Protein AF-A0A2N4YQK4-F1 (afdb_monomer)

Mean predicted aligned error: 9.63 Å

Nearest PDB structures (foldseek):
  6mx1-assembly1_B  TM=9.697E-01  e=1.126E-16  Escherichia coli str. K-12 substr. MG1655
  3c1n-assembly2_A  TM=9.467E-01  e=1.399E-09  Methanocaldococcus jannaschii
  2hmf-assembly1_A  TM=8.996E-01  e=7.785E-09  Methanocaldococcus jannaschii
  7m92-assembly1_B  TM=8.927E-01  e=2.397E-08  Candidozyma auris
  3tvi-assembly3_F  TM=8.845E-01  e=5.232E-06  Clostridium acetobutylicum

InterPro domains:
  IPR002912 ACT domain [PS51671] (71-148)
  IPR005106 Aspartate/homoserine dehydrogenase, NAD-binding [PF03447] (142-275)
  IPR011147 Bifunctional aspartokinase/homoserine dehydrogenase, homoserine dehydrogenase domain [PTHR43070] (1-276)
  IPR036291 NAD(P)-binding domain superfamily [SSF51735] (134-276)
  IPR045865 ACT-like domain [SSF55021] (1-51)
  IPR045865 ACT-like domain [SSF55021] (53-146)
  IPR054352 Aspartokinase, ACT domain [PF22468] (1-48)
  IPR054352 Aspartokinase, ACT domain [PF22468] (69-127)

Foldseek 3Di:
DVVLLVVLCVVLVWDWDAWDADPVRQDIDTDTPLVCQVVSLVSVCVSCVVCVVVVVHDRDDDDPQKDKDKDFAQCQVVDPCLVVLLVVLCVLLVWDFPDWDADPSNRMIMTITHNLCRVVSNVSSCCSNVLQQAEEEEAEEACDPVVVVVLVVCVVCQVVSVVVSHHYADQWYAYQFFIDGDPRHDDSVCVVVVRVVGGDGDDPVVVLVSCSVSVDRAYEYEYADQDLVVLLCLLVCLQSQYAYEYQHCNQVPDDPVSVVSNVCSCVVSVHHHHYDYD

Organism: Klebsiella variicola (NCBI:txid244366)

Structure (mmCIF, N/CA/C/O backbone):
data_AF-A0A2N4YQK4-F1
#
_entry.id   AF-A0A2N4YQK4-F1
#
loop_
_atom_site.group_PDB
_atom_site.id
_atom_site.type_symbol
_atom_site.label_atom_id
_atom_site.label_alt_id
_atom_site.label_comp_id
_atom_site.label_asym_id
_atom_site.label_entity_id
_atom_site.label_seq_id
_atom_site.pdbx_PDB_ins_code
_atom_site.Cartn_x
_atom_site.Cartn_y
_atom_site.Cartn_z
_atom_site.occupancy
_atom_site.B_iso_or_equiv
_atom_site.auth_seq_id
_atom_site.auth_comp_id
_atom_site.auth_asym_id
_atom_site.auth_atom_id
_atom_site.pdbx_PDB_model_num
ATOM 1 N N . MET A 1 1 ? -23.717 6.155 28.291 1.00 81.00 1 MET A N 1
ATOM 2 C CA . MET A 1 1 ? -22.934 4.993 27.811 1.00 81.00 1 MET A CA 1
ATOM 3 C C . MET A 1 1 ? -21.427 5.224 27.933 1.00 81.00 1 MET A C 1
ATOM 5 O O . MET A 1 1 ? -20.811 4.543 28.739 1.00 81.00 1 MET A O 1
ATOM 9 N N . ALA A 1 2 ? -20.848 6.224 27.250 1.00 85.75 2 ALA A N 1
ATOM 10 C CA . ALA A 1 2 ? -19.401 6.512 27.249 1.00 85.75 2 ALA A CA 1
ATOM 11 C C . ALA A 1 2 ? -18.729 6.522 28.637 1.00 85.75 2 ALA A C 1
ATOM 13 O O . ALA A 1 2 ? -17.720 5.854 28.841 1.00 85.75 2 ALA A O 1
ATOM 14 N N . ALA A 1 3 ? -19.319 7.221 29.615 1.00 90.19 3 ALA A N 1
ATOM 15 C CA . ALA A 1 3 ? -18.770 7.297 30.972 1.00 90.19 3 ALA A CA 1
ATOM 16 C C . ALA A 1 3 ? -18.594 5.913 31.629 1.00 90.19 3 ALA A C 1
ATOM 18 O O . ALA A 1 3 ? -17.567 5.658 32.252 1.00 90.19 3 ALA A O 1
ATOM 19 N N . ARG A 1 4 ? -19.560 5.001 31.441 1.00 92.62 4 ARG A N 1
ATOM 20 C CA . ARG A 1 4 ? -19.501 3.627 31.969 1.00 92.62 4 ARG A CA 1
ATOM 21 C C . ARG A 1 4 ? -18.442 2.785 31.263 1.00 92.62 4 ARG A C 1
ATOM 23 O O . ARG A 1 4 ? -17.729 2.045 31.932 1.00 92.62 4 ARG A O 1
ATOM 30 N N . VAL A 1 5 ? -18.284 2.951 29.946 1.00 92.69 5 VAL A N 1
ATOM 31 C CA . VAL A 1 5 ? -17.230 2.276 29.165 1.00 92.69 5 VAL A CA 1
ATOM 32 C C . VAL A 1 5 ? -15.849 2.613 29.730 1.00 92.69 5 VAL A C 1
ATOM 34 O O . VAL A 1 5 ? -15.098 1.722 30.125 1.00 92.69 5 VAL A O 1
ATOM 37 N N . PHE A 1 6 ? -15.523 3.904 29.844 1.00 92.75 6 PHE A N 1
ATOM 38 C CA . PHE A 1 6 ? -14.197 4.330 30.302 1.00 92.75 6 PHE A CA 1
ATOM 39 C C . PHE A 1 6 ? -13.961 4.060 31.789 1.00 92.75 6 PHE A C 1
ATOM 41 O O . PHE A 1 6 ? -12.855 3.672 32.166 1.00 92.75 6 PHE A O 1
ATOM 48 N N . ALA A 1 7 ? -14.991 4.192 32.632 1.00 95.06 7 ALA A N 1
ATOM 49 C CA . ALA A 1 7 ? -14.898 3.804 34.037 1.00 95.06 7 ALA A CA 1
ATOM 50 C C . ALA A 1 7 ? -14.583 2.308 34.187 1.00 95.06 7 ALA A C 1
ATOM 52 O O . ALA A 1 7 ? -13.746 1.931 35.003 1.00 95.06 7 ALA A O 1
ATOM 53 N N . THR A 1 8 ? -15.200 1.459 33.365 1.00 96.25 8 THR A N 1
ATOM 54 C CA . THR A 1 8 ? -14.976 0.007 33.375 1.00 96.25 8 THR A CA 1
ATOM 55 C C . THR A 1 8 ? -13.573 -0.362 32.922 1.00 96.25 8 THR A C 1
ATOM 57 O O . THR A 1 8 ? -12.899 -1.118 33.619 1.00 96.25 8 THR A O 1
ATOM 60 N N . MET A 1 9 ? -13.086 0.223 31.824 1.00 96.25 9 MET A N 1
ATOM 61 C CA . MET A 1 9 ? -11.702 0.016 31.374 1.00 96.25 9 MET A CA 1
ATOM 62 C C . MET A 1 9 ? -10.685 0.468 32.427 1.00 96.25 9 MET A C 1
ATOM 64 O O . MET A 1 9 ? -9.743 -0.266 32.724 1.00 96.25 9 MET A O 1
ATOM 68 N N . SER A 1 10 ? -10.920 1.621 33.062 1.00 95.94 10 SER A N 1
ATOM 69 C CA . SER A 1 10 ? -10.074 2.134 34.144 1.00 95.94 10 SER A CA 1
ATOM 70 C C . SER A 1 10 ? -10.051 1.200 35.362 1.00 95.94 10 SER A C 1
ATOM 72 O O . SER A 1 10 ? -8.974 0.810 35.812 1.00 95.94 10 SER A O 1
ATOM 74 N N . ARG A 1 11 ? -11.219 0.744 35.847 1.00 96.19 11 ARG A N 1
ATOM 75 C CA . ARG A 1 11 ? -11.320 -0.232 36.954 1.00 96.19 11 ARG A CA 1
ATOM 76 C C . ARG A 1 11 ? -10.636 -1.560 36.634 1.00 96.19 11 ARG A C 1
ATOM 78 O O . ARG A 1 11 ? -10.062 -2.178 37.523 1.00 96.19 11 ARG A O 1
ATOM 85 N N . ALA A 1 12 ? -10.681 -1.986 35.373 1.00 95.00 12 ALA A N 1
ATOM 86 C CA . ALA A 1 12 ? -10.013 -3.195 34.906 1.00 95.00 12 ALA A CA 1
ATOM 87 C C . ALA A 1 12 ? -8.495 -3.018 34.705 1.00 95.00 12 ALA A 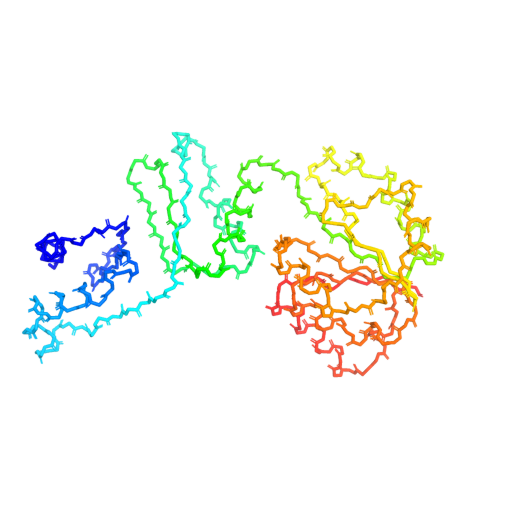C 1
ATOM 89 O O . ALA A 1 12 ? -7.814 -4.002 34.409 1.00 95.00 12 ALA A O 1
ATOM 90 N N . GLY A 1 13 ? -7.957 -1.799 34.850 1.00 95.31 13 GLY A N 1
ATOM 91 C CA . GLY A 1 13 ? -6.549 -1.482 34.608 1.00 95.31 13 GLY A CA 1
ATOM 92 C C . GLY A 1 13 ? -6.150 -1.606 33.136 1.00 95.31 13 GLY A C 1
ATOM 93 O O . GLY A 1 13 ? -5.029 -2.022 32.848 1.00 95.31 13 GLY A O 1
ATOM 94 N N . ILE A 1 14 ? -7.073 -1.322 32.212 1.00 96.62 14 ILE A N 1
ATOM 95 C CA . ILE A 1 14 ? -6.874 -1.446 30.764 1.00 96.62 14 ILE A CA 1
ATOM 96 C C . ILE A 1 14 ? -6.740 -0.052 30.160 1.00 96.62 14 ILE A C 1
ATOM 98 O O . ILE A 1 14 ? -7.626 0.793 30.297 1.00 96.62 14 ILE A O 1
ATOM 102 N N . SER A 1 15 ? -5.623 0.183 29.473 1.00 93.69 15 SER A N 1
ATOM 103 C CA . SER A 1 15 ? -5.371 1.454 28.798 1.00 93.69 15 SER A CA 1
ATOM 104 C C . SER A 1 15 ? -6.149 1.533 27.487 1.00 93.69 15 SER A C 1
ATOM 106 O O . SER A 1 15 ? -6.055 0.641 26.642 1.00 93.69 15 SER A O 1
ATOM 108 N N . VAL A 1 16 ? -6.891 2.623 27.301 1.00 93.38 16 VAL A N 1
ATOM 109 C CA . VAL A 1 16 ? -7.543 2.942 26.030 1.00 93.38 16 VAL A CA 1
ATOM 110 C C . VAL A 1 16 ? -6.618 3.850 25.226 1.00 93.38 16 VAL A C 1
ATOM 112 O O . VAL A 1 16 ? -6.258 4.934 25.677 1.00 93.38 16 VAL A O 1
ATOM 115 N N . VAL A 1 17 ? -6.231 3.402 24.032 1.00 91.00 17 VAL A N 1
ATOM 116 C CA . VAL A 1 17 ? -5.212 4.063 23.198 1.00 91.00 17 VAL A CA 1
ATOM 117 C C . VAL A 1 17 ? -5.833 5.061 22.223 1.00 91.00 17 VAL A C 1
ATOM 119 O O . VAL A 1 17 ? -5.271 6.121 21.962 1.00 91.00 17 VAL A O 1
ATOM 122 N N . LEU A 1 18 ? -6.993 4.718 21.666 1.00 91.56 18 LEU A N 1
ATOM 123 C CA . LEU A 1 18 ? -7.684 5.511 20.654 1.00 91.56 18 LEU A CA 1
ATOM 124 C C . LEU A 1 18 ? -9.187 5.381 20.863 1.00 91.56 18 LEU A C 1
ATOM 126 O O . LEU A 1 18 ? -9.667 4.304 21.210 1.00 91.56 18 LEU A O 1
ATOM 130 N N . ILE A 1 19 ? -9.918 6.475 20.658 1.00 91.50 19 ILE A N 1
ATOM 131 C CA . ILE A 1 19 ? -11.376 6.539 20.779 1.00 91.50 19 ILE A CA 1
ATOM 132 C C . ILE A 1 19 ? -11.919 7.177 19.505 1.00 91.50 19 ILE A C 1
ATOM 134 O O . ILE A 1 19 ? -11.411 8.205 19.058 1.00 91.50 19 ILE A O 1
ATOM 138 N N . THR A 1 20 ? -12.967 6.586 18.944 1.00 88.75 20 THR A N 1
ATOM 139 C CA . THR A 1 20 ? -13.761 7.183 17.874 1.00 88.75 20 THR A CA 1
ATOM 140 C C . THR A 1 20 ? -15.242 6.980 18.179 1.00 88.75 20 THR A C 1
ATOM 142 O O . THR A 1 20 ? -15.683 5.895 18.562 1.00 88.75 20 THR A O 1
ATOM 145 N N . GLN A 1 21 ? -16.016 8.054 18.077 1.00 85.69 21 GLN A N 1
ATOM 146 C CA . GLN A 1 21 ? -17.445 8.049 18.362 1.00 85.69 21 GLN A CA 1
ATOM 147 C C . GLN A 1 21 ? -18.171 8.671 17.177 1.00 85.69 21 GLN A C 1
ATOM 149 O O . GLN A 1 21 ? -17.803 9.750 16.712 1.00 85.69 21 GLN A O 1
ATOM 154 N N . SER A 1 22 ? -19.219 7.995 16.707 1.00 77.62 22 SER A N 1
ATOM 155 C CA . SER A 1 22 ? -20.104 8.562 15.693 1.00 77.62 22 SER A CA 1
ATOM 156 C C . SER A 1 22 ? -20.981 9.656 16.308 1.00 77.62 22 SER A C 1
ATOM 158 O O . SER A 1 22 ? -21.488 9.505 17.422 1.00 77.62 22 SER A O 1
ATOM 160 N N . SER A 1 23 ? -21.207 10.742 15.566 1.00 68.00 23 SER A N 1
ATOM 161 C CA . SER A 1 23 ? -22.052 11.869 15.989 1.00 68.00 23 SER A CA 1
ATOM 162 C C . SER A 1 23 ? -23.517 11.486 16.205 1.00 68.00 23 SER A C 1
ATOM 164 O O . SER A 1 23 ? -24.261 12.240 16.817 1.00 68.00 23 SER A O 1
ATOM 166 N N . SER A 1 24 ? -23.937 10.319 15.713 1.00 67.88 24 SER A N 1
ATOM 167 C CA . SER A 1 24 ? -25.265 9.755 15.966 1.00 67.88 24 SER A CA 1
ATOM 168 C C . SER A 1 24 ? -25.431 9.225 17.400 1.00 67.88 24 SER A C 1
ATOM 170 O O . SER A 1 24 ? -26.511 8.766 17.735 1.00 67.88 24 SER A O 1
ATOM 172 N N . GLU A 1 25 ? -24.371 9.226 18.221 1.00 62.62 25 GLU A N 1
ATOM 173 C CA . GLU A 1 25 ? -24.312 8.738 19.616 1.00 62.62 25 GLU A CA 1
ATOM 174 C C . GLU A 1 25 ? -24.636 7.247 19.845 1.00 62.62 25 GLU A C 1
ATOM 176 O O . GLU A 1 25 ? -24.477 6.755 20.960 1.00 62.62 25 GLU A O 1
ATOM 181 N N . TYR A 1 26 ? -24.987 6.494 18.800 1.00 75.38 26 TYR A N 1
ATOM 182 C CA . TYR A 1 26 ? -25.330 5.068 18.891 1.00 75.38 26 TYR A CA 1
ATOM 183 C C . TYR A 1 26 ? -24.135 4.115 19.033 1.00 75.38 26 TYR A C 1
ATOM 185 O O . TYR A 1 26 ? -24.320 2.969 19.429 1.00 75.38 26 TYR A O 1
ATOM 193 N N . SER A 1 27 ? -22.910 4.550 18.724 1.00 85.75 27 SER A N 1
ATOM 194 C CA . SER A 1 27 ? -21.743 3.659 18.713 1.00 85.75 27 SER A CA 1
ATOM 195 C C . SER A 1 27 ? -20.477 4.348 19.211 1.00 85.75 27 SER A C 1
ATOM 197 O O . SER A 1 27 ? -20.115 5.432 18.738 1.00 85.75 27 SER A O 1
ATOM 199 N N . ILE A 1 28 ? -19.756 3.668 20.101 1.00 89.75 28 ILE A N 1
ATOM 200 C CA . ILE A 1 28 ? -18.422 4.054 20.563 1.00 89.75 28 ILE A CA 1
ATOM 201 C C . ILE A 1 28 ? -17.472 2.928 20.182 1.00 89.75 28 ILE A C 1
ATOM 203 O O . ILE A 1 28 ? -17.691 1.779 20.552 1.00 89.75 28 ILE A O 1
ATOM 207 N N . SER A 1 29 ? -16.412 3.257 19.456 1.00 91.69 29 SER A N 1
ATOM 208 C CA . SER A 1 29 ? -15.321 2.336 19.157 1.00 91.69 29 SER A CA 1
ATOM 209 C C . SER A 1 29 ? -14.054 2.831 19.832 1.00 91.69 29 SER A C 1
ATOM 211 O O . SER A 1 29 ? -13.774 4.030 19.881 1.00 91.69 29 SER A O 1
ATOM 213 N N . PHE A 1 30 ? -13.276 1.909 20.375 1.00 93.81 30 PHE A N 1
ATOM 214 C CA . PHE A 1 30 ? -12.023 2.241 21.028 1.00 93.81 30 PHE A CA 1
ATOM 215 C C . PHE A 1 30 ? -11.011 1.116 20.849 1.00 93.81 30 PHE A C 1
ATOM 217 O O . PHE A 1 30 ? -11.373 -0.036 20.620 1.00 93.81 30 PHE A O 1
ATOM 224 N N . CYS A 1 31 ? -9.733 1.462 20.940 1.00 95.19 31 CYS A N 1
ATOM 225 C CA . CYS A 1 31 ? -8.632 0.516 20.825 1.00 95.19 31 CYS A CA 1
ATOM 226 C C . CYS A 1 31 ? -7.988 0.288 22.191 1.00 95.19 31 CYS A C 1
ATOM 228 O O . CYS A 1 31 ? -7.734 1.237 22.935 1.00 95.19 31 CYS A O 1
ATOM 230 N N . VAL A 1 32 ? -7.666 -0.968 22.477 1.00 96.19 32 VAL A N 1
ATOM 231 C CA . VAL A 1 32 ? -6.882 -1.405 23.639 1.00 96.19 32 VAL A CA 1
ATOM 232 C C . VAL A 1 32 ? -5.685 -2.226 23.149 1.00 96.19 32 VAL A C 1
ATOM 234 O O . VAL A 1 32 ? -5.722 -2.724 22.019 1.00 96.19 32 VAL A O 1
ATOM 237 N N . PRO A 1 33 ? -4.620 -2.391 23.952 1.00 95.81 33 PRO A N 1
ATOM 238 C CA . PRO A 1 33 ? -3.552 -3.329 23.629 1.00 95.81 33 PRO A CA 1
ATOM 239 C C . PRO A 1 33 ? -4.107 -4.731 23.343 1.00 95.81 33 PRO A C 1
ATOM 241 O O . PRO A 1 33 ? -4.969 -5.223 24.070 1.00 95.81 33 PRO A O 1
ATOM 244 N N . GLN A 1 34 ? -3.583 -5.405 22.314 1.00 94.94 34 GLN A N 1
ATOM 245 C CA . GLN A 1 34 ? -4.037 -6.750 21.921 1.00 94.94 34 GLN A CA 1
ATOM 246 C C . GLN A 1 34 ? -3.950 -7.753 23.089 1.00 94.94 34 GLN A C 1
ATOM 248 O O . GLN A 1 34 ? -4.816 -8.615 23.227 1.00 94.94 34 GLN A O 1
ATOM 253 N N . SER A 1 35 ? -2.951 -7.607 23.966 1.00 96.06 35 SER A N 1
ATOM 254 C CA . SER A 1 35 ? -2.786 -8.419 25.181 1.00 96.06 35 SER A CA 1
ATOM 255 C C . SER A 1 35 ? -3.953 -8.302 26.167 1.00 96.06 35 SER A C 1
ATOM 257 O O . SER A 1 35 ? -4.197 -9.230 26.935 1.00 96.06 35 SER A O 1
ATOM 259 N N . ASP A 1 36 ? -4.690 -7.191 26.137 1.00 96.62 36 ASP A N 1
ATOM 260 C CA . ASP A 1 36 ? -5.818 -6.929 27.028 1.00 96.62 36 ASP A CA 1
ATOM 261 C C . ASP A 1 36 ? -7.178 -7.269 26.405 1.00 96.62 36 ASP A C 1
ATOM 263 O O . ASP A 1 36 ? -8.183 -7.201 27.109 1.00 96.62 36 ASP A O 1
ATOM 267 N N . CYS A 1 37 ? -7.238 -7.696 25.136 1.00 95.19 37 CYS A N 1
ATOM 268 C CA . CYS A 1 37 ? -8.489 -7.963 24.409 1.00 95.19 37 CYS A CA 1
ATOM 269 C C . CYS A 1 37 ? -9.472 -8.836 25.214 1.00 95.19 37 CYS A C 1
ATOM 271 O O . CYS A 1 37 ? -10.608 -8.439 25.484 1.00 95.19 37 CYS A O 1
ATOM 273 N N . ALA A 1 38 ? -9.015 -9.997 25.694 1.00 95.75 38 ALA A N 1
ATOM 274 C CA . ALA A 1 38 ? -9.863 -10.934 26.431 1.00 95.75 38 ALA A CA 1
ATOM 275 C C . ALA A 1 38 ? -10.313 -10.412 27.809 1.00 95.75 38 ALA A C 1
ATOM 277 O O . ALA A 1 38 ? -11.346 -10.850 28.320 1.00 95.75 38 ALA A O 1
ATOM 278 N N . ARG A 1 39 ? -9.534 -9.515 28.430 1.00 96.75 39 ARG A N 1
ATOM 279 C CA . ARG A 1 39 ? -9.890 -8.857 29.698 1.00 96.75 39 ARG A CA 1
ATOM 280 C C . ARG A 1 39 ? -10.886 -7.726 29.456 1.00 96.75 39 ARG A C 1
ATOM 282 O O . ARG A 1 39 ? -11.863 -7.625 30.188 1.00 96.75 39 ARG A O 1
ATOM 289 N N . ALA A 1 40 ? -10.662 -6.927 28.413 1.00 96.69 40 ALA A N 1
ATOM 290 C CA . ALA A 1 40 ? -11.534 -5.828 28.015 1.00 96.69 40 ALA A CA 1
ATOM 291 C C . ALA A 1 40 ? -12.925 -6.344 27.643 1.00 96.69 40 ALA A C 1
ATOM 293 O O . ALA A 1 40 ? -13.916 -5.826 28.149 1.00 96.69 40 ALA A O 1
ATOM 294 N N . LYS A 1 41 ? -12.989 -7.414 26.838 1.00 96.19 41 LYS A N 1
ATOM 295 C CA . LYS A 1 41 ? -14.243 -8.081 26.473 1.00 96.19 41 LYS A CA 1
ATOM 296 C C . LYS A 1 41 ? -15.043 -8.482 27.712 1.00 96.19 41 LYS A C 1
ATOM 298 O O . LYS A 1 41 ? -16.177 -8.044 27.858 1.00 96.19 41 LYS A O 1
ATOM 303 N N . ARG A 1 42 ? -14.427 -9.247 28.621 1.00 96.50 42 ARG A N 1
ATOM 304 C CA . ARG A 1 42 ? -15.080 -9.709 29.856 1.00 96.50 42 ARG A CA 1
ATOM 305 C C . ARG A 1 42 ? -15.585 -8.548 30.709 1.00 96.50 42 ARG A C 1
ATOM 307 O O . ARG A 1 42 ? -16.751 -8.526 31.067 1.00 96.50 42 ARG A O 1
ATOM 314 N N . ALA A 1 43 ? -14.742 -7.545 30.956 1.00 96.69 43 ALA A N 1
ATOM 315 C CA . ALA A 1 43 ? -15.131 -6.388 31.759 1.00 96.69 43 ALA A CA 1
ATOM 316 C C . ALA A 1 43 ? -16.327 -5.624 31.157 1.00 96.69 43 ALA A C 1
ATOM 318 O O . ALA A 1 43 ? -17.187 -5.148 31.893 1.00 96.69 43 ALA A O 1
ATOM 319 N N . MET A 1 44 ? -16.393 -5.515 29.826 1.00 95.50 44 MET A N 1
ATOM 320 C CA . MET A 1 44 ? -17.507 -4.869 29.128 1.00 95.50 44 MET A CA 1
ATOM 321 C C . MET A 1 44 ? -18.783 -5.716 29.139 1.00 95.50 44 MET A C 1
ATOM 323 O O . MET A 1 44 ? -19.862 -5.167 29.341 1.00 95.50 44 MET A O 1
ATOM 327 N N . GLU A 1 45 ? -18.674 -7.030 28.937 1.00 95.25 45 GLU A N 1
ATOM 328 C CA . GLU A 1 45 ? -19.814 -7.954 29.019 1.00 95.25 45 GLU A CA 1
ATOM 329 C C . GLU A 1 45 ? -20.417 -7.974 30.429 1.00 95.25 45 GLU A C 1
ATOM 331 O O . GLU A 1 45 ? -21.638 -7.969 30.560 1.00 95.25 45 GLU A O 1
ATOM 336 N N . ASP A 1 46 ? -19.582 -7.909 31.470 1.00 95.56 46 ASP A N 1
ATOM 337 C CA . ASP A 1 46 ? -20.029 -7.851 32.864 1.00 95.56 46 ASP A CA 1
ATOM 338 C C . ASP A 1 46 ? -20.720 -6.512 33.192 1.00 95.56 46 ASP A C 1
ATOM 340 O O . ASP A 1 46 ? -21.793 -6.497 33.796 1.00 95.56 46 ASP A O 1
ATOM 344 N N . GLU A 1 47 ? -20.146 -5.375 32.774 1.00 95.25 47 GLU A N 1
ATOM 345 C CA . GLU A 1 47 ? -20.713 -4.040 33.038 1.00 95.25 47 GLU A CA 1
ATOM 346 C C . GLU A 1 47 ? -22.058 -3.811 32.330 1.00 95.25 47 GLU A C 1
ATOM 348 O O . GLU A 1 47 ? -22.911 -3.100 32.867 1.00 95.25 47 GLU A O 1
ATOM 353 N N . PHE A 1 48 ? -22.240 -4.367 31.128 1.00 94.06 48 PHE A N 1
ATOM 354 C CA . PHE A 1 48 ? -23.425 -4.163 30.281 1.00 94.06 48 PHE A CA 1
ATOM 355 C C . PHE A 1 48 ? -24.306 -5.417 30.152 1.00 94.06 48 PHE A C 1
ATOM 357 O O . PHE A 1 48 ? -25.108 -5.525 29.222 1.00 94.06 48 PHE A O 1
ATOM 364 N N . TYR A 1 49 ? -24.170 -6.376 31.074 1.00 94.81 49 TYR A N 1
ATOM 365 C CA . TYR A 1 49 ? -24.864 -7.666 31.020 1.00 94.81 49 TYR A CA 1
ATOM 366 C C . TYR A 1 49 ? -26.386 -7.527 30.873 1.00 94.81 49 TYR A C 1
ATOM 368 O O . TYR A 1 49 ? -26.995 -8.207 30.046 1.00 94.81 49 TYR A O 1
ATOM 376 N N . LEU A 1 50 ? -27.008 -6.648 31.668 1.00 94.06 50 LEU A N 1
ATOM 377 C CA . LEU A 1 50 ? -28.460 -6.455 31.654 1.00 94.06 50 LEU A CA 1
ATOM 378 C C . LEU A 1 50 ? -28.924 -5.872 30.319 1.00 94.06 50 LEU A C 1
ATOM 380 O O . LEU A 1 50 ? -29.871 -6.374 29.726 1.00 94.06 50 LEU A O 1
ATOM 384 N N . GLU A 1 51 ? -28.236 -4.852 29.814 1.00 93.50 51 GLU A N 1
ATOM 385 C CA . GLU A 1 51 ? -28.593 -4.203 28.557 1.00 93.50 51 GLU A CA 1
ATOM 386 C C . GLU A 1 51 ? -28.404 -5.120 27.343 1.00 93.50 51 GLU A C 1
ATOM 388 O O . GLU A 1 51 ? -29.227 -5.096 26.429 1.00 93.50 51 GLU A O 1
ATOM 393 N N . LEU A 1 52 ? -27.363 -5.959 27.345 1.00 91.81 52 LEU A N 1
ATOM 394 C CA . LEU A 1 52 ? -27.154 -6.981 26.315 1.00 91.81 52 LEU A CA 1
ATOM 395 C C . LEU A 1 52 ? -28.241 -8.064 26.370 1.00 91.81 52 LEU A C 1
ATOM 397 O O . LEU A 1 52 ? -28.747 -8.486 25.333 1.00 91.81 52 LEU A O 1
ATOM 401 N N . LYS A 1 53 ? -28.629 -8.499 27.575 1.00 93.31 53 LYS A N 1
ATOM 402 C CA . LYS A 1 53 ? -29.659 -9.528 27.774 1.00 93.31 53 LYS A CA 1
ATOM 403 C C . LYS A 1 53 ? -31.051 -9.061 27.346 1.00 93.31 53 LYS A C 1
ATOM 405 O O . LYS A 1 53 ? -31.784 -9.836 26.741 1.00 93.31 53 LYS A O 1
ATOM 410 N N . GLU A 1 54 ? -31.396 -7.811 27.641 1.00 94.38 54 GLU A N 1
ATOM 411 C CA . GLU A 1 54 ? -32.678 -7.200 27.267 1.00 94.38 54 GLU A CA 1
ATOM 412 C C . GLU A 1 54 ? -32.703 -6.712 25.803 1.00 94.38 54 GLU A C 1
ATOM 414 O O . GLU A 1 54 ? -33.698 -6.147 25.354 1.00 94.38 54 GLU A O 1
ATOM 419 N N . GLY A 1 55 ? -31.618 -6.912 25.040 1.00 90.44 55 GLY A N 1
ATOM 420 C CA . GLY A 1 55 ? -31.527 -6.502 23.634 1.00 90.44 55 GLY A CA 1
ATOM 421 C C . GLY A 1 55 ? -31.492 -4.984 23.430 1.00 90.44 55 GLY A C 1
ATOM 422 O O . GLY A 1 55 ? -31.786 -4.500 22.340 1.00 90.44 55 GLY A O 1
ATOM 423 N N . LEU A 1 56 ? -31.139 -4.226 24.472 1.00 90.06 56 LEU A N 1
ATOM 424 C CA . LEU A 1 56 ? -30.985 -2.770 24.419 1.00 90.06 56 LEU A CA 1
ATOM 425 C C . LEU A 1 56 ? -29.654 -2.354 23.776 1.00 90.06 56 LEU A C 1
ATOM 427 O O . LEU A 1 56 ? -29.511 -1.206 23.358 1.00 90.06 56 LEU A O 1
ATOM 431 N N . LEU A 1 57 ? -28.684 -3.272 23.718 1.00 88.75 57 LEU A N 1
ATOM 432 C CA . LEU A 1 57 ? -27.393 -3.099 23.057 1.00 88.75 57 LEU A CA 1
ATOM 433 C C . LEU A 1 57 ? -27.119 -4.245 22.088 1.00 88.75 57 LEU A C 1
ATOM 435 O O . LEU A 1 57 ? -27.419 -5.405 22.372 1.00 88.75 57 LEU A O 1
ATOM 439 N N . GLU A 1 58 ? -26.483 -3.916 20.968 1.00 89.56 58 GLU A N 1
ATOM 440 C CA . GLU A 1 58 ? -25.922 -4.917 20.067 1.00 89.56 58 GLU A CA 1
ATOM 441 C C . GLU A 1 58 ? -24.718 -5.628 20.716 1.00 89.56 58 GLU A C 1
ATOM 443 O O . GLU A 1 58 ? -24.019 -5.037 21.549 1.00 89.56 58 GLU A O 1
ATOM 448 N N . PRO A 1 59 ? -24.434 -6.888 20.333 1.00 89.62 59 PRO A N 1
ATOM 449 C CA . PRO A 1 59 ? -23.243 -7.591 20.788 1.00 89.62 59 PRO A CA 1
ATOM 450 C C . PRO A 1 59 ? -21.959 -6.820 20.475 1.00 89.62 59 PRO A C 1
ATOM 452 O O . PRO A 1 59 ? -21.824 -6.196 19.422 1.00 89.62 59 PRO A O 1
ATOM 455 N N . LEU A 1 60 ? -20.974 -6.921 21.368 1.00 91.56 60 LEU A N 1
ATOM 456 C CA . LEU A 1 60 ? -19.673 -6.284 21.175 1.00 91.56 60 LEU A CA 1
ATOM 457 C C . LEU A 1 60 ? -18.976 -6.847 19.925 1.00 91.56 60 LEU A C 1
ATOM 459 O O . LEU A 1 60 ? -18.617 -8.025 19.878 1.00 91.56 60 LEU A O 1
ATOM 463 N N . ALA A 1 61 ? -18.730 -5.990 18.935 1.00 92.56 61 ALA A N 1
ATOM 464 C CA . ALA A 1 61 ? -17.913 -6.320 17.773 1.00 92.56 61 ALA A CA 1
ATOM 465 C C . ALA A 1 61 ? -16.426 -6.106 18.096 1.00 92.56 61 ALA A C 1
ATOM 467 O O . ALA A 1 61 ? -16.012 -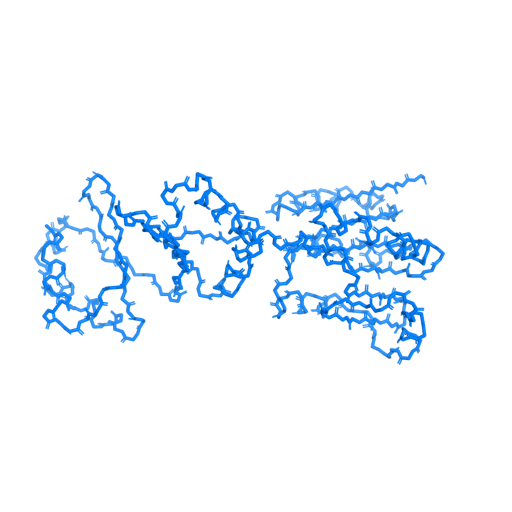5.004 18.457 1.00 92.56 61 ALA A O 1
ATOM 468 N N . ILE A 1 62 ? -15.616 -7.158 17.958 1.00 94.12 62 ILE A N 1
ATOM 469 C CA . ILE A 1 62 ? -14.173 -7.116 18.226 1.00 94.12 62 ILE A CA 1
ATOM 470 C C . ILE A 1 62 ? -13.416 -7.395 16.934 1.00 94.12 62 ILE A C 1
ATOM 472 O O . ILE A 1 62 ? -13.669 -8.385 16.249 1.00 94.12 62 ILE A O 1
ATOM 476 N N . MET A 1 63 ? -12.462 -6.521 16.630 1.00 94.88 63 MET A N 1
ATOM 477 C CA . MET A 1 63 ? -11.530 -6.672 15.520 1.00 94.88 63 MET A CA 1
ATOM 478 C C . MET A 1 63 ? -10.116 -6.776 16.085 1.00 94.88 63 MET A C 1
ATOM 480 O O . MET A 1 63 ? -9.676 -5.910 16.839 1.00 94.88 63 MET A O 1
ATOM 484 N N . GLU A 1 64 ? -9.411 -7.841 15.722 1.00 95.19 64 GLU A N 1
ATOM 485 C CA . GLU A 1 64 ? -8.055 -8.125 16.193 1.00 95.19 64 GLU A CA 1
ATOM 486 C C . GLU A 1 64 ? -7.017 -7.908 15.089 1.00 95.19 64 GLU A C 1
ATOM 488 O O . GLU A 1 64 ? -7.358 -7.825 13.908 1.00 95.19 64 GLU A O 1
ATOM 493 N N . ARG A 1 65 ? -5.733 -7.876 15.476 1.00 95.62 65 ARG A N 1
ATOM 494 C CA . ARG A 1 65 ? -4.593 -7.685 14.557 1.00 95.62 65 ARG A CA 1
ATOM 495 C C . ARG A 1 65 ? -4.706 -6.387 13.758 1.00 95.62 65 ARG A C 1
ATOM 497 O O . ARG A 1 65 ? -4.578 -6.366 12.534 1.00 95.62 65 ARG A O 1
ATOM 504 N N . LEU A 1 66 ? -4.925 -5.297 14.481 1.00 96.38 66 LEU A N 1
ATOM 505 C CA . LEU A 1 66 ? -4.944 -3.945 13.941 1.00 96.38 66 LEU A CA 1
ATOM 506 C C . LEU A 1 66 ? -3.698 -3.175 14.383 1.00 96.38 66 LEU A C 1
ATOM 508 O O . LEU A 1 66 ? -3.107 -3.468 15.420 1.00 96.38 66 LEU A O 1
ATOM 512 N N . ALA A 1 67 ? -3.335 -2.161 13.608 1.00 96.75 67 ALA A N 1
ATOM 513 C CA . ALA A 1 67 ? -2.272 -1.221 13.924 1.00 96.75 67 ALA A CA 1
ATOM 514 C C . ALA A 1 67 ? -2.786 0.217 13.848 1.00 96.75 67 ALA A C 1
ATOM 516 O O . ALA A 1 67 ? -3.676 0.534 13.057 1.00 96.75 67 ALA A O 1
ATOM 517 N N . ILE A 1 68 ? -2.200 1.095 14.664 1.00 95.69 68 ILE A N 1
ATOM 518 C CA . ILE A 1 68 ? -2.509 2.526 14.676 1.00 95.69 68 ILE A CA 1
ATOM 519 C C . ILE A 1 68 ? -1.351 3.276 14.024 1.00 95.69 68 ILE A C 1
ATOM 521 O O . ILE A 1 68 ? -0.227 3.245 14.523 1.00 95.69 68 ILE A O 1
ATOM 525 N N . ILE A 1 69 ? -1.631 3.990 12.937 1.00 9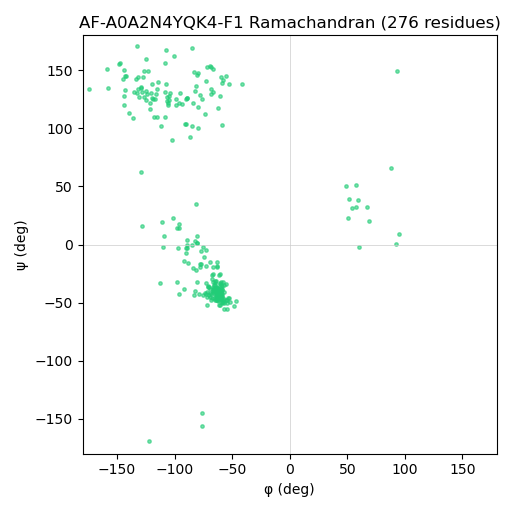5.12 69 ILE A N 1
ATOM 526 C CA . ILE A 1 69 ? -0.674 4.889 12.286 1.00 95.12 69 ILE A CA 1
ATOM 527 C C . ILE A 1 69 ? -1.070 6.315 12.639 1.00 95.12 69 ILE A C 1
ATOM 529 O O . ILE A 1 69 ? -2.202 6.722 12.384 1.00 95.12 69 ILE A O 1
ATOM 533 N N . SER A 1 70 ? -0.141 7.077 13.217 1.00 92.38 70 SER A N 1
ATOM 534 C CA . SER A 1 70 ? -0.387 8.459 13.632 1.00 92.38 70 SER A CA 1
ATOM 535 C C . SER A 1 70 ? 0.560 9.422 12.934 1.00 92.38 70 SER A C 1
ATOM 537 O O . SER A 1 70 ? 1.774 9.230 12.948 1.00 92.38 70 SER A O 1
ATOM 539 N N . VAL A 1 71 ? -0.000 10.484 12.366 1.00 89.75 71 VAL A N 1
ATOM 540 C CA . VAL A 1 71 ? 0.749 11.649 11.892 1.00 89.75 71 VAL A CA 1
ATOM 541 C C . VAL A 1 71 ? 0.642 12.718 12.966 1.00 89.75 71 VAL A C 1
ATOM 543 O O . VAL A 1 71 ? -0.464 13.069 13.373 1.00 89.75 71 VAL A O 1
ATOM 546 N N . VAL A 1 72 ? 1.785 13.215 13.437 1.00 87.94 72 VAL A N 1
ATOM 547 C CA . VAL A 1 72 ? 1.874 14.218 14.503 1.00 87.94 72 VAL A CA 1
ATOM 548 C C . VAL A 1 72 ? 2.685 15.405 14.001 1.00 87.94 72 VAL A C 1
ATOM 550 O O . VAL A 1 72 ? 3.765 15.225 13.440 1.00 87.94 72 VAL A O 1
ATOM 553 N N . GLY A 1 73 ? 2.183 16.618 14.210 1.00 81.00 73 GLY A N 1
ATOM 554 C CA . GLY A 1 73 ? 2.919 17.831 13.875 1.00 81.00 73 GLY A CA 1
ATOM 555 C C . GLY A 1 73 ? 2.212 19.098 14.335 1.00 81.00 73 GLY A C 1
ATOM 556 O O . GLY A 1 73 ? 1.027 19.292 14.071 1.00 81.00 73 GLY A O 1
ATOM 557 N N . ASP A 1 74 ? 2.964 20.004 14.962 1.00 72.81 74 ASP A N 1
ATOM 558 C CA . ASP A 1 74 ? 2.439 21.282 15.466 1.00 72.81 74 ASP A CA 1
ATOM 559 C C . ASP A 1 74 ? 1.866 22.177 14.353 1.00 72.81 74 ASP A C 1
ATOM 561 O O . ASP A 1 74 ? 0.966 22.984 14.589 1.00 72.81 74 ASP A O 1
ATOM 565 N N . GLY A 1 75 ? 2.353 22.001 13.120 1.00 65.50 75 GLY A N 1
ATOM 566 C CA . GLY A 1 75 ? 1.897 22.715 11.929 1.00 65.50 75 GLY A CA 1
ATOM 567 C C . GLY A 1 75 ? 0.673 22.115 11.230 1.00 65.50 75 GLY A C 1
ATOM 568 O O . GLY A 1 75 ? 0.243 22.676 10.228 1.00 65.50 75 GLY A O 1
ATOM 569 N N . MET A 1 76 ? 0.088 21.004 11.697 1.00 73.50 76 MET A N 1
ATOM 570 C CA . MET A 1 76 ? -1.053 20.389 10.994 1.00 73.50 76 MET A CA 1
ATOM 571 C C . MET A 1 76 ? -2.306 21.274 10.975 1.00 73.50 76 MET A C 1
ATOM 573 O O . MET A 1 76 ? -3.015 21.299 9.973 1.00 73.50 76 MET A O 1
ATOM 577 N N . ARG A 1 77 ? -2.534 22.064 12.031 1.00 65.44 77 ARG A N 1
ATOM 578 C CA . ARG A 1 77 ? -3.632 23.045 12.098 1.00 65.44 77 ARG A CA 1
ATOM 579 C C . ARG A 1 77 ? -3.485 24.177 11.069 1.00 65.44 77 ARG A C 1
ATOM 581 O O . ARG A 1 77 ? -4.472 24.754 10.623 1.00 65.44 77 ARG A O 1
ATOM 588 N N . THR A 1 78 ? -2.252 24.549 10.720 1.00 61.19 78 THR A N 1
ATOM 589 C CA . THR A 1 78 ? -1.962 25.685 9.824 1.00 61.19 78 THR A CA 1
ATOM 590 C C . THR A 1 78 ? -1.717 25.249 8.379 1.00 61.19 78 THR A C 1
ATOM 592 O O . THR A 1 78 ? -2.083 25.968 7.448 1.00 61.19 78 THR A O 1
ATOM 595 N N . LEU A 1 79 ? -1.152 24.058 8.168 1.00 66.06 79 LEU A N 1
ATOM 596 C CA . LEU A 1 79 ? -0.898 23.468 6.856 1.00 66.06 79 LEU A CA 1
ATOM 597 C C . LEU A 1 79 ? -2.130 22.698 6.368 1.00 66.06 79 LEU A C 1
ATOM 599 O O . LEU A 1 79 ? -2.303 21.505 6.622 1.00 66.06 79 LEU A O 1
ATOM 603 N N . ARG A 1 80 ? -2.990 23.383 5.610 1.00 70.06 80 ARG A N 1
ATOM 604 C CA . ARG A 1 80 ? -4.156 22.749 4.980 1.00 70.06 80 ARG A CA 1
ATOM 605 C C . ARG A 1 80 ? -3.730 21.611 4.047 1.00 70.06 80 ARG A C 1
ATOM 607 O O . ARG A 1 80 ? -2.788 21.738 3.270 1.00 70.06 80 ARG A O 1
ATOM 614 N N . GLY A 1 81 ? -4.480 20.511 4.089 1.00 75.88 81 GLY A N 1
ATOM 615 C CA . GLY A 1 81 ? -4.316 19.381 3.171 1.00 75.88 81 GLY A CA 1
ATOM 616 C C . GLY A 1 81 ? -3.389 18.262 3.652 1.00 75.88 81 GLY A C 1
ATOM 617 O O . GLY A 1 81 ? -3.263 17.270 2.938 1.00 75.88 81 GLY A O 1
ATOM 618 N N . ILE A 1 82 ? -2.790 18.352 4.848 1.00 82.69 82 ILE A N 1
ATOM 619 C CA . ILE A 1 82 ? -1.996 17.249 5.426 1.00 82.69 82 ILE A CA 1
ATOM 620 C C . ILE A 1 82 ? -2.847 15.985 5.595 1.00 82.69 82 ILE A C 1
ATOM 622 O O . ILE A 1 82 ? -2.452 14.921 5.123 1.00 82.69 82 ILE A O 1
ATOM 626 N N . SER A 1 83 ? -4.053 16.107 6.154 1.00 83.62 83 SER A N 1
ATOM 627 C CA . SER A 1 83 ? -4.993 14.986 6.292 1.00 83.62 83 SER A CA 1
ATOM 628 C C . SER A 1 83 ? -5.345 14.380 4.933 1.00 83.62 83 SER A C 1
ATOM 630 O O . SER A 1 83 ? -5.304 13.167 4.762 1.00 83.62 83 SER A O 1
ATOM 632 N N . ALA A 1 84 ? -5.615 15.223 3.929 1.00 85.06 84 ALA A N 1
ATOM 633 C CA . ALA A 1 84 ? -5.927 14.767 2.575 1.00 85.06 84 ALA A CA 1
ATOM 634 C C . ALA A 1 84 ? -4.756 13.995 1.947 1.00 85.06 84 ALA A C 1
ATOM 636 O O . ALA A 1 84 ? -4.966 12.932 1.368 1.00 85.06 84 ALA A O 1
ATOM 637 N N . LYS A 1 85 ? -3.518 14.486 2.104 1.00 84.94 85 LYS A N 1
ATOM 638 C CA . LYS A 1 85 ? -2.310 13.778 1.658 1.00 84.94 85 LYS A CA 1
ATOM 639 C C . LYS A 1 85 ? -2.130 12.450 2.389 1.00 84.94 85 LYS A C 1
ATOM 641 O O . LYS A 1 85 ? -1.807 11.459 1.742 1.00 84.94 85 LYS A O 1
ATOM 646 N N . PHE A 1 86 ? -2.367 12.418 3.699 1.00 90.12 86 PHE A N 1
ATOM 647 C CA . PHE A 1 86 ? -2.264 11.205 4.507 1.00 90.12 86 PHE A CA 1
ATOM 648 C C . PHE A 1 86 ? -3.257 10.129 4.047 1.00 90.12 86 PHE A C 1
ATOM 650 O O . PHE A 1 86 ? -2.850 9.020 3.706 1.00 90.12 86 PHE A O 1
ATOM 657 N N . PHE A 1 87 ? -4.542 10.469 3.922 1.00 91.50 87 PHE A N 1
ATOM 658 C CA . PHE A 1 87 ? -5.555 9.532 3.429 1.00 91.50 87 PHE A CA 1
ATOM 659 C C . PHE A 1 87 ? -5.305 9.112 1.975 1.00 91.50 87 PHE A C 1
ATOM 661 O O . PHE A 1 87 ? -5.448 7.937 1.637 1.00 91.50 87 PHE A O 1
ATOM 668 N N . ALA A 1 88 ? -4.863 10.038 1.117 1.00 86.44 88 ALA A N 1
ATOM 669 C CA . ALA A 1 88 ? -4.496 9.720 -0.260 1.00 86.44 88 ALA A CA 1
ATOM 670 C C . ALA A 1 88 ? -3.302 8.754 -0.337 1.00 86.44 88 ALA A C 1
ATOM 672 O O . ALA A 1 88 ? -3.283 7.887 -1.209 1.00 86.44 88 ALA A O 1
ATOM 673 N N . ALA A 1 89 ? -2.321 8.874 0.563 1.00 88.44 89 ALA A N 1
ATOM 674 C CA . ALA A 1 89 ? -1.174 7.970 0.621 1.00 88.44 89 ALA A CA 1
ATOM 675 C C . ALA A 1 89 ? -1.609 6.526 0.908 1.00 88.44 89 ALA A C 1
ATOM 677 O O . ALA A 1 89 ? -1.225 5.611 0.179 1.00 88.44 89 ALA A O 1
ATOM 678 N N . LEU A 1 90 ? -2.466 6.333 1.912 1.00 92.19 90 LEU A N 1
ATOM 679 C CA . LEU A 1 90 ? -3.000 5.016 2.273 1.00 92.19 90 LEU A CA 1
ATOM 680 C C . LEU A 1 90 ? -3.877 4.435 1.156 1.00 92.19 90 LEU A C 1
ATOM 682 O O . LEU A 1 90 ? -3.721 3.274 0.782 1.00 92.19 90 LEU A O 1
ATOM 686 N N . ALA A 1 91 ? -4.726 5.263 0.542 1.00 86.38 91 ALA A N 1
ATOM 687 C CA . ALA A 1 91 ? -5.570 4.843 -0.573 1.00 86.38 91 ALA A CA 1
ATOM 688 C C . ALA A 1 91 ? -4.756 4.410 -1.808 1.00 86.38 91 ALA A C 1
ATOM 690 O O . ALA A 1 91 ? -5.126 3.445 -2.479 1.00 86.38 91 ALA A O 1
ATOM 691 N N . ARG A 1 92 ? -3.634 5.086 -2.109 1.00 79.81 92 ARG A N 1
ATOM 692 C CA . ARG A 1 92 ? -2.708 4.694 -3.192 1.00 79.81 92 ARG A CA 1
ATOM 693 C C . ARG A 1 92 ? -2.043 3.343 -2.938 1.00 79.81 92 ARG A C 1
ATOM 695 O O . ARG A 1 92 ? -1.766 2.625 -3.892 1.00 79.81 92 ARG A O 1
ATOM 702 N N . ALA A 1 93 ? -1.811 3.005 -1.674 1.00 82.56 93 ALA A N 1
ATOM 703 C CA . ALA A 1 93 ? -1.283 1.710 -1.259 1.00 82.56 93 ALA A CA 1
ATOM 704 C C . ALA A 1 93 ? -2.348 0.604 -1.199 1.00 82.56 93 ALA A C 1
ATOM 706 O O . ALA A 1 93 ? -2.022 -0.519 -0.833 1.00 82.56 93 ALA A O 1
ATOM 707 N N . ASN A 1 94 ? -3.604 0.911 -1.547 1.00 84.00 94 ASN A N 1
ATOM 708 C CA . ASN A 1 94 ? -4.745 0.011 -1.396 1.00 84.00 94 ASN A CA 1
ATOM 709 C C . ASN A 1 94 ? -4.968 -0.459 0.058 1.00 84.00 94 ASN A C 1
ATOM 711 O O . ASN A 1 94 ? -5.441 -1.569 0.285 1.00 84.00 94 ASN A O 1
ATOM 715 N N . ILE A 1 95 ? -4.636 0.391 1.036 1.00 90.75 95 ILE A N 1
ATOM 716 C CA . ILE A 1 95 ? -4.822 0.106 2.462 1.00 90.75 95 ILE A CA 1
ATOM 717 C C . ILE A 1 95 ? -6.209 0.582 2.887 1.00 90.75 95 ILE A C 1
ATOM 719 O O . ILE A 1 95 ? -6.563 1.751 2.701 1.00 90.75 95 ILE A O 1
ATOM 723 N N . ASN A 1 96 ? -6.986 -0.321 3.482 1.00 92.44 96 ASN A N 1
ATOM 724 C CA . ASN A 1 96 ? -8.295 0.007 4.029 1.00 92.44 96 ASN A CA 1
ATOM 725 C C . ASN A 1 96 ? -8.174 0.634 5.426 1.00 92.44 96 ASN A C 1
ATOM 727 O O . ASN A 1 96 ? -7.431 0.142 6.276 1.00 92.44 96 ASN A O 1
ATOM 731 N N . ILE A 1 97 ? -8.945 1.692 5.680 1.00 95.44 97 ILE A N 1
ATOM 732 C CA . ILE A 1 97 ? -8.982 2.377 6.975 1.00 95.44 97 ILE A CA 1
ATOM 733 C C . ILE A 1 97 ? -10.195 1.879 7.757 1.00 95.44 97 ILE A C 1
ATOM 735 O O . ILE A 1 97 ? -11.328 2.026 7.309 1.00 95.44 97 ILE A O 1
ATOM 739 N N . VAL A 1 98 ? -9.949 1.302 8.932 1.00 94.19 98 VAL A N 1
ATOM 740 C CA . VAL A 1 98 ? -10.981 0.748 9.822 1.00 94.19 98 VAL A CA 1
ATOM 741 C C . VAL A 1 98 ? -11.600 1.839 10.688 1.00 94.19 98 VAL A C 1
ATOM 743 O O . VAL A 1 98 ? -12.813 1.894 10.856 1.00 94.19 98 VAL A O 1
ATOM 746 N N . ALA A 1 99 ? -10.766 2.717 11.240 1.00 92.88 99 ALA A N 1
ATOM 747 C CA . ALA A 1 99 ? -11.204 3.807 12.099 1.00 92.88 99 ALA A CA 1
ATOM 748 C C . ALA A 1 99 ? -10.291 5.023 11.947 1.00 92.88 99 ALA A C 1
ATOM 750 O O . ALA A 1 99 ? -9.119 4.903 11.585 1.00 92.88 99 ALA A O 1
ATOM 751 N N . ILE A 1 100 ? -10.840 6.197 12.249 1.00 93.00 100 ILE A N 1
ATOM 752 C CA . ILE A 1 100 ? -10.136 7.479 12.224 1.00 93.00 100 ILE A CA 1
ATOM 753 C C . ILE A 1 100 ? -10.385 8.171 13.561 1.00 93.00 100 ILE A C 1
ATOM 755 O O . ILE A 1 100 ? -11.521 8.215 14.043 1.00 93.00 100 ILE A O 1
ATOM 759 N N . ALA A 1 101 ? -9.327 8.730 14.139 1.00 89.38 101 ALA A N 1
ATOM 760 C CA . ALA A 1 101 ? -9.407 9.627 15.278 1.00 89.38 101 ALA A CA 1
ATOM 761 C C . ALA A 1 101 ? -8.546 10.866 15.024 1.00 89.38 101 ALA A C 1
ATOM 763 O O . ALA A 1 101 ? -7.374 10.770 14.662 1.00 89.38 101 ALA A O 1
ATOM 764 N N . GLN A 1 102 ? -9.131 12.038 15.243 1.00 85.31 102 GLN A N 1
ATOM 765 C CA . GLN A 1 102 ? -8.435 13.316 15.203 1.00 85.31 102 GLN A CA 1
ATOM 766 C C . GLN A 1 102 ? -8.799 14.094 16.464 1.00 85.31 102 GLN A C 1
ATOM 768 O O . GLN A 1 102 ? -9.976 14.276 16.774 1.00 85.31 102 GLN A O 1
ATOM 773 N N . GLY A 1 103 ? -7.783 14.554 17.191 1.00 73.81 103 GLY A N 1
ATOM 774 C CA . GLY A 1 103 ? -7.995 15.420 18.347 1.00 73.81 103 GLY A CA 1
ATOM 775 C C . GLY A 1 103 ? -8.427 16.829 17.931 1.00 73.81 103 GLY A C 1
ATOM 776 O O . GLY A 1 103 ? -8.029 17.328 16.880 1.00 73.81 103 GLY A O 1
ATOM 777 N N . SER A 1 104 ? -9.171 17.515 18.800 1.00 67.31 104 SER A N 1
ATOM 778 C CA . SER A 1 104 ? -9.610 18.909 18.599 1.00 67.31 104 SER A CA 1
ATOM 779 C C . SER A 1 104 ? -8.462 19.923 18.533 1.00 67.31 104 SER A C 1
ATOM 781 O O . SER A 1 104 ? -8.634 21.031 18.034 1.00 67.31 104 SER A O 1
ATOM 783 N N . SER A 1 105 ? -7.274 19.551 19.016 1.00 64.88 105 SER A N 1
ATOM 784 C CA . SER A 1 105 ? -6.057 20.352 18.871 1.00 64.88 105 SER A CA 1
ATOM 785 C C . SER A 1 105 ? -5.476 20.312 17.452 1.00 64.88 105 SER A C 1
ATOM 787 O O . SER A 1 105 ? -4.559 21.081 17.167 1.00 64.88 105 SER A O 1
ATOM 789 N N . GLU A 1 106 ? -5.977 19.411 16.593 1.00 67.75 106 GLU A N 1
ATOM 790 C CA . GLU A 1 106 ? -5.500 19.125 15.232 1.00 67.75 106 GLU A CA 1
ATOM 791 C C . GLU A 1 106 ? -3.987 18.877 15.144 1.00 67.75 106 GLU A C 1
ATOM 793 O O . GLU A 1 106 ? -3.385 19.032 14.087 1.00 67.75 106 GLU A O 1
ATOM 798 N N . ARG A 1 107 ? -3.352 18.489 16.259 1.00 78.38 107 ARG A N 1
ATOM 799 C CA . ARG A 1 107 ? -1.912 18.186 16.324 1.00 78.38 107 ARG A CA 1
ATOM 800 C C . ARG A 1 107 ? -1.580 16.768 15.900 1.00 78.38 107 ARG A C 1
ATOM 802 O O . ARG A 1 107 ? -0.434 16.495 15.548 1.00 78.38 107 ARG A O 1
ATOM 809 N N . SER A 1 108 ? -2.567 15.877 15.930 1.00 86.50 108 SER A N 1
ATOM 810 C CA . SER A 1 108 ? -2.422 14.504 15.475 1.00 86.50 108 SER A CA 1
ATOM 811 C C . SER A 1 108 ? -3.678 13.991 14.779 1.00 86.50 108 SER A C 1
ATOM 813 O O . SER A 1 108 ? -4.806 14.340 15.139 1.00 86.50 108 SER A O 1
ATOM 815 N N . ILE A 1 109 ? -3.456 13.156 13.769 1.00 90.38 109 ILE A N 1
ATOM 816 C CA . ILE A 1 109 ? -4.482 12.348 13.118 1.00 90.38 109 ILE A CA 1
ATOM 817 C C . ILE A 1 109 ? -3.979 10.919 13.153 1.00 90.38 109 ILE A C 1
ATOM 819 O O . ILE A 1 109 ? -2.863 10.632 12.716 1.00 90.38 109 ILE A O 1
ATOM 823 N N . SER A 1 110 ? -4.819 10.037 13.668 1.00 93.19 110 SER A N 1
ATOM 824 C CA . SER A 1 110 ? -4.539 8.621 13.808 1.00 93.19 110 SER A CA 1
ATOM 825 C C . SER A 1 110 ? -5.558 7.825 13.011 1.00 93.19 110 SER A C 1
ATOM 827 O O . SER A 1 110 ? -6.754 8.120 13.023 1.00 93.19 110 SER A O 1
ATOM 829 N N . VAL A 1 111 ? -5.081 6.797 12.324 1.00 95.62 111 VAL A N 1
ATOM 830 C CA . VAL A 1 111 ? -5.917 5.836 11.608 1.00 95.62 111 VAL A CA 1
ATOM 831 C C . VAL A 1 111 ? -5.623 4.437 12.107 1.00 95.62 111 VAL A C 1
ATOM 833 O O . VAL A 1 111 ? -4.494 4.127 12.489 1.00 95.62 111 VAL A O 1
ATOM 836 N N . VAL A 1 112 ? -6.643 3.593 12.073 1.00 96.19 112 VAL A N 1
ATOM 837 C CA . VAL A 1 112 ? -6.540 2.174 12.391 1.00 96.19 112 VAL A CA 1
ATOM 838 C C . VAL A 1 112 ? -6.594 1.385 11.088 1.00 96.19 112 VAL A C 1
ATOM 840 O O . VAL A 1 112 ? -7.502 1.588 10.282 1.00 96.19 112 VAL A O 1
ATOM 843 N N . VAL A 1 113 ? -5.618 0.508 10.877 1.00 97.00 113 VAL A N 1
ATOM 844 C CA . VAL A 1 113 ? -5.462 -0.330 9.675 1.00 97.00 113 VAL A CA 1
ATOM 845 C C . VAL A 1 113 ? -5.178 -1.779 10.078 1.00 97.00 113 VAL A C 1
ATOM 847 O O . VAL A 1 113 ? -4.934 -2.054 11.255 1.00 97.00 113 VAL A O 1
ATOM 850 N N . SER A 1 114 ? -5.193 -2.710 9.121 1.00 96.62 114 SER A N 1
ATOM 851 C CA . SER A 1 114 ? -4.693 -4.072 9.360 1.00 96.62 114 SER A CA 1
ATOM 852 C C . SER A 1 114 ? -3.232 -4.031 9.814 1.00 96.62 114 SER A C 1
ATOM 854 O O . SER A 1 114 ? -2.441 -3.242 9.295 1.00 96.62 114 SER A O 1
ATOM 856 N N . ASN A 1 115 ? -2.846 -4.888 10.761 1.00 95.31 115 ASN A N 1
ATOM 857 C CA . ASN A 1 115 ? -1.460 -4.966 11.224 1.00 95.31 115 ASN A CA 1
ATOM 858 C C . ASN A 1 115 ? -0.481 -5.317 10.090 1.00 95.31 115 ASN A C 1
ATOM 860 O O . ASN A 1 115 ? 0.644 -4.822 10.077 1.00 95.31 115 ASN A O 1
ATOM 864 N N . ASP A 1 116 ? -0.928 -6.103 9.111 1.00 92.75 116 ASP A N 1
ATOM 865 C CA . ASP A 1 116 ? -0.117 -6.484 7.948 1.00 92.75 116 ASP A CA 1
ATOM 866 C C . ASP A 1 116 ? 0.201 -5.279 7.039 1.00 92.75 116 ASP A C 1
ATOM 868 O O . ASP A 1 116 ? 1.234 -5.248 6.373 1.00 92.75 116 ASP A O 1
ATOM 872 N N . ASP A 1 117 ? -0.640 -4.241 7.067 1.00 92.88 117 ASP A N 1
ATOM 873 C CA . ASP A 1 117 ? -0.476 -3.023 6.270 1.00 92.88 117 ASP A CA 1
ATOM 874 C C . ASP A 1 117 ? 0.343 -1.938 6.984 1.00 92.88 117 ASP A C 1
ATOM 876 O O . ASP A 1 117 ? 0.670 -0.914 6.379 1.00 92.88 117 ASP A O 1
ATOM 880 N N . ALA A 1 118 ? 0.687 -2.130 8.262 1.00 92.75 118 ALA A N 1
ATOM 881 C CA . ALA A 1 118 ? 1.263 -1.087 9.110 1.00 92.75 118 ALA A CA 1
ATOM 882 C C . ALA A 1 118 ? 2.557 -0.502 8.519 1.00 92.75 118 ALA A C 1
ATOM 884 O O . ALA A 1 118 ? 2.689 0.713 8.350 1.00 92.75 118 ALA A O 1
ATOM 885 N N . THR A 1 119 ? 3.492 -1.376 8.140 1.00 90.44 119 THR A N 1
ATOM 886 C CA . THR A 1 119 ? 4.795 -0.999 7.573 1.00 90.44 119 THR A CA 1
ATOM 887 C C . THR A 1 119 ? 4.638 -0.257 6.247 1.00 90.44 119 THR A C 1
ATOM 889 O O . THR A 1 119 ? 5.256 0.792 6.038 1.00 90.44 119 THR A O 1
ATOM 892 N N . THR A 1 120 ? 3.776 -0.757 5.354 1.00 88.06 120 THR A N 1
ATOM 893 C CA . THR A 1 120 ? 3.462 -0.083 4.085 1.00 88.06 120 THR A CA 1
ATOM 894 C C . THR A 1 120 ? 2.837 1.277 4.323 1.00 88.06 120 THR A C 1
ATOM 896 O O . THR A 1 120 ? 3.276 2.258 3.721 1.00 88.06 120 THR A O 1
ATOM 899 N N . GLY A 1 121 ? 1.860 1.349 5.229 1.00 92.06 121 GLY A N 1
ATOM 900 C CA . GLY A 1 121 ? 1.127 2.560 5.565 1.00 92.06 121 GLY A CA 1
ATOM 901 C C . GLY A 1 121 ? 2.037 3.669 6.084 1.00 92.06 121 GLY A C 1
ATOM 902 O O . GLY A 1 121 ? 1.933 4.810 5.630 1.00 92.06 121 GLY A O 1
ATOM 903 N N . VAL A 1 122 ? 2.987 3.336 6.964 1.00 92.06 122 VAL A N 1
ATOM 904 C CA . VAL A 1 122 ? 3.994 4.290 7.453 1.00 92.06 122 VAL A CA 1
ATOM 905 C C . VAL A 1 122 ? 4.876 4.784 6.307 1.00 92.06 122 VAL A C 1
ATOM 907 O O . VAL A 1 122 ? 5.044 5.995 6.156 1.00 92.06 122 VAL A O 1
ATOM 910 N N . ARG A 1 123 ? 5.396 3.892 5.450 1.00 86.31 123 ARG A N 1
ATOM 911 C CA . ARG A 1 123 ? 6.284 4.298 4.347 1.00 86.31 123 ARG A CA 1
ATOM 912 C C . ARG A 1 123 ? 5.583 5.198 3.328 1.00 86.31 123 ARG A C 1
ATOM 914 O O . ARG A 1 123 ? 6.154 6.223 2.959 1.00 86.31 123 ARG A O 1
ATOM 921 N N . VAL A 1 124 ? 4.367 4.861 2.881 1.00 86.06 124 VAL A N 1
ATOM 922 C CA . VAL A 1 124 ? 3.642 5.708 1.906 1.00 86.06 124 VAL A CA 1
ATOM 923 C C . VAL A 1 124 ? 3.299 7.065 2.479 1.00 86.06 124 VAL A C 1
ATOM 925 O O . VAL A 1 124 ? 3.424 8.078 1.794 1.00 86.06 124 VAL A O 1
ATOM 928 N N . THR A 1 125 ? 2.904 7.086 3.748 1.00 89.81 125 THR A N 1
ATOM 929 C CA . THR A 1 125 ? 2.581 8.318 4.456 1.00 89.81 125 THR A CA 1
ATOM 930 C C . THR A 1 125 ? 3.815 9.197 4.565 1.00 89.81 125 THR A C 1
ATOM 932 O O . THR A 1 125 ? 3.755 10.379 4.231 1.00 89.81 125 THR A O 1
ATOM 935 N N . HIS A 1 126 ? 4.951 8.611 4.952 1.00 87.25 126 HIS A N 1
ATOM 936 C CA . HIS A 1 126 ? 6.218 9.321 5.038 1.00 87.25 126 HIS A CA 1
ATOM 937 C C . HIS A 1 126 ? 6.619 9.922 3.685 1.00 87.25 126 HIS A C 1
ATOM 939 O O . HIS A 1 126 ? 6.907 11.115 3.607 1.00 87.25 126 HIS A O 1
ATOM 945 N N . GLN A 1 127 ? 6.577 9.136 2.605 1.00 81.25 127 GLN A N 1
ATOM 946 C CA . GLN A 1 127 ? 6.918 9.641 1.274 1.00 81.25 127 GLN A CA 1
ATOM 947 C C . GLN A 1 127 ? 6.022 10.800 0.829 1.00 81.25 127 GLN A C 1
ATOM 949 O O . GLN A 1 127 ? 6.511 11.822 0.348 1.00 81.25 127 GLN A O 1
ATOM 954 N N . MET A 1 128 ? 4.709 10.657 1.022 1.00 81.88 128 MET A N 1
ATOM 955 C CA . MET A 1 128 ? 3.721 11.635 0.570 1.00 81.88 128 MET A CA 1
ATOM 956 C C . MET A 1 128 ? 3.760 12.943 1.373 1.00 81.88 128 MET A C 1
ATOM 958 O O . MET A 1 128 ? 3.531 14.017 0.814 1.00 81.88 128 MET A O 1
ATOM 962 N N . LEU A 1 129 ? 4.010 12.872 2.684 1.00 81.12 129 LEU A N 1
ATOM 963 C CA . LEU A 1 129 ? 4.010 14.048 3.559 1.00 81.12 129 LEU A CA 1
ATOM 964 C C . LEU A 1 129 ? 5.330 14.812 3.521 1.00 81.12 129 LEU A C 1
ATOM 966 O O . LEU A 1 129 ? 5.311 16.041 3.487 1.00 81.12 129 LEU A O 1
ATOM 970 N N . PHE A 1 130 ? 6.455 14.101 3.479 1.00 79.38 130 PHE A N 1
ATOM 971 C CA . PHE A 1 130 ? 7.788 14.706 3.501 1.00 79.38 130 PHE A CA 1
ATOM 972 C C . PHE A 1 130 ? 8.381 14.893 2.106 1.00 79.38 130 PHE A C 1
ATOM 974 O O . PHE A 1 130 ? 9.583 15.103 1.970 1.00 79.38 130 PHE A O 1
ATOM 981 N N . ASN A 1 131 ? 7.524 14.852 1.079 1.00 63.78 131 ASN A N 1
ATOM 982 C CA . ASN A 1 131 ? 7.863 15.183 -0.301 1.00 63.78 131 ASN A CA 1
ATOM 983 C C . ASN A 1 131 ? 9.108 14.426 -0.788 1.00 63.78 131 ASN A C 1
ATOM 985 O O . ASN A 1 131 ? 9.961 14.980 -1.480 1.00 63.78 131 ASN A O 1
ATOM 989 N N . THR A 1 132 ? 9.220 13.158 -0.387 1.00 61.31 132 THR A N 1
ATOM 990 C CA . THR A 1 132 ? 10.234 12.276 -0.955 1.00 61.31 132 THR A CA 1
ATOM 991 C C . THR A 1 132 ? 9.827 12.037 -2.402 1.00 61.31 132 THR A C 1
ATOM 993 O O . THR A 1 132 ? 8.640 11.831 -2.669 1.00 61.31 132 THR A O 1
ATOM 996 N N . ASP A 1 133 ? 10.781 12.146 -3.326 1.00 69.69 133 ASP A N 1
ATOM 997 C CA . ASP A 1 133 ? 10.548 11.974 -4.761 1.00 69.69 133 ASP A CA 1
ATOM 998 C C . ASP A 1 133 ? 9.612 10.781 -5.020 1.00 69.69 133 ASP A C 1
ATOM 1000 O O . ASP A 1 133 ? 9.729 9.743 -4.363 1.00 69.69 133 ASP A O 1
ATOM 1004 N N . GLN A 1 134 ? 8.660 10.923 -5.949 1.00 78.25 134 GLN A N 1
ATOM 1005 C CA . GLN A 1 134 ? 7.775 9.827 -6.330 1.00 78.25 134 GLN A CA 1
ATOM 1006 C C . GLN A 1 134 ? 8.626 8.674 -6.846 1.00 78.25 134 GLN A C 1
ATOM 1008 O O . GLN A 1 134 ? 9.124 8.717 -7.972 1.00 78.25 134 GLN A O 1
ATOM 1013 N N . VAL A 1 135 ? 8.798 7.658 -6.004 1.00 82.88 135 VAL A N 1
ATOM 1014 C CA . VAL A 1 135 ? 9.609 6.498 -6.344 1.00 82.88 135 VAL A CA 1
ATOM 1015 C C . VAL A 1 135 ? 8.815 5.624 -7.305 1.00 82.88 135 VAL A C 1
ATOM 1017 O O . VAL A 1 135 ? 7.674 5.247 -7.020 1.00 82.88 135 VAL A O 1
ATOM 1020 N N . ILE A 1 136 ? 9.418 5.342 -8.454 1.00 90.50 136 ILE A N 1
ATOM 1021 C CA . ILE A 1 136 ? 8.913 4.400 -9.448 1.00 90.50 136 ILE A CA 1
ATOM 1022 C C . ILE A 1 136 ? 9.949 3.288 -9.562 1.00 90.50 136 ILE A C 1
ATOM 1024 O O . ILE A 1 136 ? 11.053 3.508 -10.066 1.00 90.50 136 ILE A O 1
ATOM 1028 N N . GLU A 1 137 ? 9.594 2.101 -9.078 1.00 91.19 137 GLU A N 1
ATOM 1029 C CA . GLU A 1 137 ? 10.466 0.931 -9.079 1.00 91.19 137 GLU A CA 1
ATOM 1030 C C . GLU A 1 137 ? 10.273 0.120 -10.366 1.00 91.19 137 GLU A C 1
ATOM 1032 O O . GLU A 1 137 ? 9.282 -0.585 -10.539 1.00 91.19 137 GLU A O 1
ATOM 1037 N N . VAL A 1 138 ? 11.219 0.226 -11.294 1.00 94.56 138 VAL A N 1
ATOM 1038 C CA . VAL A 1 138 ? 11.141 -0.375 -12.628 1.00 94.56 138 VAL A CA 1
ATOM 1039 C C . VAL A 1 138 ? 11.855 -1.721 -12.668 1.00 94.56 138 VAL A C 1
ATOM 1041 O O . VAL A 1 138 ? 13.025 -1.836 -12.303 1.00 94.56 138 VAL A O 1
ATOM 1044 N N . PHE A 1 139 ? 11.166 -2.724 -13.196 1.00 94.75 139 PHE A N 1
ATOM 1045 C CA . PHE A 1 139 ? 11.693 -4.043 -13.513 1.00 94.75 139 PHE A CA 1
ATOM 1046 C C . PHE A 1 139 ? 11.623 -4.250 -15.025 1.00 94.75 139 PHE A C 1
ATOM 1048 O O . PHE A 1 139 ? 10.535 -4.382 -15.583 1.00 94.75 139 PHE A O 1
ATOM 1055 N N . VAL A 1 140 ? 12.772 -4.257 -15.699 1.00 95.31 140 VAL A N 1
ATOM 1056 C CA . VAL A 1 140 ? 12.842 -4.411 -17.158 1.00 95.31 140 VAL A CA 1
ATOM 1057 C C . VAL A 1 140 ? 13.103 -5.871 -17.510 1.00 95.31 140 VAL A C 1
ATOM 1059 O O . VAL A 1 140 ? 14.119 -6.444 -17.120 1.00 95.31 140 VAL A O 1
ATOM 1062 N N . ILE A 1 141 ? 12.201 -6.472 -18.279 1.00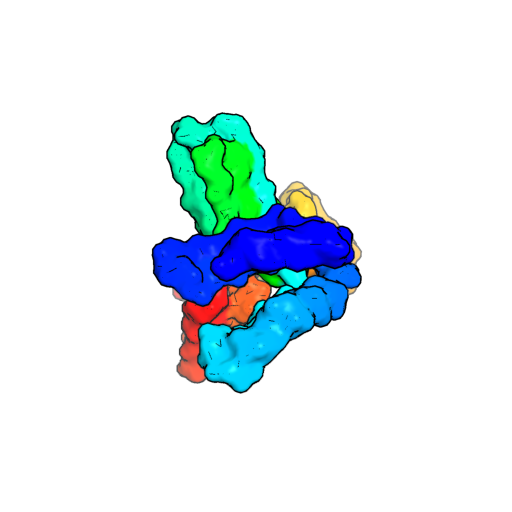 94.19 141 ILE A N 1
ATOM 1063 C CA . ILE A 1 141 ? 12.331 -7.834 -18.798 1.00 94.19 141 ILE A CA 1
ATOM 1064 C C . ILE A 1 141 ? 12.645 -7.730 -20.289 1.00 94.19 141 ILE A C 1
ATOM 1066 O O . ILE A 1 141 ? 11.934 -7.064 -21.034 1.00 94.19 141 ILE A O 1
ATOM 1070 N N . GLY A 1 142 ? 13.712 -8.384 -20.741 1.00 92.56 142 GLY A N 1
ATOM 1071 C CA . GLY A 1 142 ? 14.129 -8.337 -22.143 1.00 92.56 142 GLY A CA 1
ATOM 1072 C C . GLY A 1 142 ? 15.057 -7.169 -22.453 1.00 92.56 142 GLY A C 1
ATOM 1073 O O . GLY A 1 142 ? 14.740 -6.293 -23.252 1.00 92.56 142 GLY A O 1
ATOM 1074 N N . VAL A 1 143 ? 16.252 -7.193 -21.874 1.00 90.38 143 VAL A N 1
ATOM 1075 C CA . VAL A 1 143 ? 17.301 -6.172 -22.060 1.00 90.38 143 VAL A CA 1
ATOM 1076 C C . VAL A 1 143 ? 18.131 -6.333 -23.346 1.00 90.38 143 VAL A C 1
ATOM 1078 O O . VAL A 1 143 ? 19.327 -6.062 -23.368 1.00 90.38 143 VAL A O 1
ATOM 1081 N N . GLY A 1 144 ? 17.492 -6.786 -24.430 1.00 87.69 144 GLY A N 1
ATOM 1082 C CA . GLY A 1 144 ? 18.077 -6.797 -25.777 1.00 87.69 144 GLY A CA 1
ATOM 1083 C C . GLY A 1 144 ? 18.085 -5.397 -26.402 1.00 87.69 144 GLY A C 1
ATOM 1084 O O . GLY A 1 144 ? 18.209 -4.401 -25.698 1.00 87.69 144 GLY A O 1
ATOM 1085 N N . GLY A 1 145 ? 17.880 -5.287 -27.718 1.00 90.12 145 GLY A N 1
ATOM 1086 C CA . GLY A 1 145 ? 17.902 -3.985 -28.407 1.00 90.12 145 GLY A CA 1
ATOM 1087 C C . GLY A 1 145 ? 16.946 -2.941 -27.807 1.00 90.12 145 GLY A C 1
ATOM 1088 O O . GLY A 1 145 ? 17.370 -1.838 -27.474 1.00 90.12 145 GLY A O 1
ATOM 1089 N N . VAL A 1 146 ? 15.670 -3.299 -27.608 1.00 91.81 146 VAL A N 1
ATOM 1090 C CA . VAL A 1 146 ? 14.653 -2.369 -27.078 1.00 91.81 146 VAL A CA 1
ATOM 1091 C C . VAL A 1 146 ? 14.869 -2.080 -25.591 1.00 91.81 146 VAL A C 1
ATOM 1093 O O . VAL A 1 146 ? 14.956 -0.917 -25.204 1.00 91.81 146 VAL A O 1
ATOM 1096 N N . GLY A 1 147 ? 14.985 -3.119 -24.756 1.00 93.31 147 GLY A N 1
ATOM 1097 C CA . GLY A 1 147 ? 15.163 -2.938 -23.313 1.00 93.31 147 GLY A CA 1
ATOM 1098 C C . GLY A 1 147 ? 16.481 -2.245 -22.958 1.00 93.31 147 GLY A C 1
ATOM 1099 O O . GLY A 1 147 ? 16.495 -1.381 -22.088 1.00 93.31 147 GLY A O 1
ATOM 1100 N N . GLY A 1 148 ? 17.572 -2.543 -23.670 1.00 94.12 148 GLY A N 1
ATOM 1101 C CA . GLY A 1 148 ? 18.853 -1.852 -23.508 1.00 94.12 148 GLY A CA 1
ATOM 1102 C C . GLY A 1 148 ? 18.772 -0.373 -23.893 1.00 94.12 148 GLY A C 1
ATOM 1103 O O . GLY A 1 148 ? 19.228 0.486 -23.139 1.00 94.12 148 GLY A O 1
ATOM 1104 N N . ALA A 1 149 ? 18.116 -0.048 -25.014 1.00 94.88 149 ALA A N 1
ATOM 1105 C CA . ALA A 1 149 ? 17.886 1.343 -25.407 1.00 94.88 149 ALA A CA 1
ATOM 1106 C C . ALA A 1 149 ? 17.019 2.101 -24.386 1.00 94.88 149 ALA A C 1
ATOM 1108 O O . ALA A 1 149 ? 17.293 3.266 -24.096 1.00 94.88 149 ALA A O 1
ATOM 1109 N N . LEU A 1 150 ? 16.004 1.446 -23.812 1.00 94.94 150 LEU A N 1
ATOM 1110 C CA . LEU A 1 150 ? 15.196 2.014 -22.735 1.00 94.94 150 LEU A CA 1
ATOM 1111 C C . LEU A 1 150 ? 16.039 2.296 -21.484 1.00 94.94 150 LEU A C 1
ATOM 1113 O O . LEU A 1 150 ? 15.930 3.384 -20.925 1.00 94.94 150 LEU A O 1
ATOM 1117 N N . LEU A 1 151 ? 16.890 1.360 -21.052 1.00 95.50 151 LEU A N 1
ATOM 1118 C CA . LEU A 1 151 ? 17.768 1.562 -19.892 1.00 95.50 151 LEU A CA 1
ATOM 1119 C C . LEU A 1 151 ? 18.707 2.757 -20.091 1.00 95.50 151 LEU A C 1
ATOM 1121 O O . LEU A 1 151 ? 18.867 3.564 -19.177 1.00 95.50 151 LEU A O 1
ATOM 1125 N N . GLU A 1 152 ? 19.252 2.930 -21.295 1.00 95.12 152 GLU A N 1
ATOM 1126 C CA . GLU A 1 152 ? 20.082 4.092 -21.628 1.00 95.12 152 GLU A CA 1
ATOM 1127 C C . GLU A 1 152 ? 19.273 5.402 -21.621 1.00 95.12 152 GLU A C 1
ATOM 1129 O O . GLU A 1 152 ? 19.734 6.439 -21.139 1.00 95.12 152 GLU A O 1
ATOM 1134 N N . GLN A 1 153 ? 18.027 5.378 -22.103 1.00 95.00 153 GLN A N 1
ATOM 1135 C CA . GLN A 1 153 ? 17.132 6.532 -21.991 1.00 95.00 153 GLN A CA 1
ATOM 1136 C C . GLN A 1 153 ? 16.824 6.875 -20.531 1.00 95.00 153 GLN A C 1
ATOM 1138 O O . GLN A 1 153 ? 16.899 8.050 -20.169 1.00 95.00 153 GLN A O 1
ATOM 1143 N N . ILE A 1 154 ? 16.531 5.873 -19.696 1.00 95.00 154 ILE A N 1
ATOM 1144 C CA . ILE A 1 154 ? 16.296 6.047 -18.259 1.00 95.00 154 ILE A CA 1
ATOM 1145 C C . ILE A 1 154 ? 17.531 6.669 -17.609 1.00 95.00 154 ILE A C 1
ATOM 1147 O O . ILE A 1 154 ? 17.403 7.705 -16.961 1.00 95.00 154 ILE A O 1
ATOM 1151 N N . LYS A 1 155 ? 18.724 6.111 -17.850 1.00 95.19 155 LYS A N 1
ATOM 1152 C CA . LYS A 1 155 ? 19.999 6.624 -17.330 1.00 95.19 155 LYS A CA 1
ATOM 1153 C C . LYS A 1 155 ? 20.178 8.114 -17.627 1.00 95.19 155 LYS A C 1
ATOM 1155 O O . LYS A 1 155 ? 20.438 8.899 -16.720 1.00 95.19 155 LYS A O 1
ATOM 1160 N N . ARG A 1 156 ? 19.975 8.531 -18.881 1.00 95.88 156 ARG A N 1
AT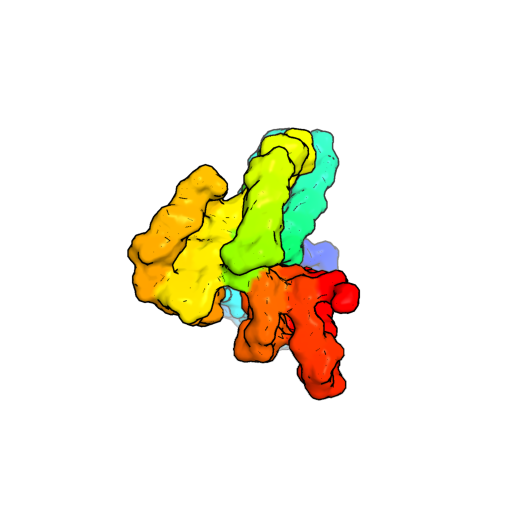OM 1161 C CA . ARG A 1 156 ? 20.105 9.945 -19.281 1.00 95.88 156 ARG A CA 1
ATOM 1162 C C . ARG A 1 156 ? 19.039 10.850 -18.664 1.00 95.88 156 ARG A C 1
ATOM 1164 O O . ARG A 1 156 ? 19.302 12.025 -18.425 1.00 95.88 156 ARG A O 1
ATOM 1171 N N . GLN A 1 157 ? 17.834 10.332 -18.428 1.00 94.81 157 GLN A N 1
ATOM 1172 C CA . GLN A 1 157 ? 16.706 11.121 -17.928 1.00 94.81 157 GLN A CA 1
ATOM 1173 C C . GLN A 1 157 ? 16.582 11.131 -16.400 1.00 94.81 157 GLN A C 1
ATOM 1175 O O . GLN A 1 157 ? 15.878 11.991 -15.874 1.00 94.81 157 GLN A O 1
ATOM 1180 N N . GLN A 1 158 ? 17.270 10.243 -15.676 1.00 90.56 158 GLN A N 1
ATOM 1181 C CA . GLN A 1 158 ? 17.167 10.121 -14.216 1.00 90.56 158 GLN A CA 1
ATOM 1182 C C . GLN A 1 158 ? 17.380 11.453 -13.486 1.00 90.56 158 GLN A C 1
ATOM 1184 O O . GLN A 1 158 ? 16.572 11.814 -12.634 1.00 90.56 158 GLN A O 1
ATOM 1189 N N . GLY A 1 159 ? 18.406 12.229 -13.853 1.00 90.88 159 GLY A N 1
ATOM 1190 C CA . GLY A 1 159 ? 18.655 13.539 -13.236 1.00 90.88 159 GLY A CA 1
ATOM 1191 C C . GLY A 1 159 ? 17.528 14.548 -13.488 1.00 90.88 159 GLY A C 1
ATOM 1192 O O . GLY A 1 159 ? 17.098 15.253 -12.577 1.00 90.88 159 GLY A O 1
ATOM 1193 N N . TRP A 1 160 ? 16.994 14.579 -14.711 1.00 93.56 160 TRP A N 1
ATOM 1194 C CA . TRP A 1 160 ? 15.870 15.450 -15.065 1.00 93.56 160 TRP A CA 1
ATOM 1195 C C . TRP A 1 160 ? 14.575 15.051 -14.347 1.00 93.56 160 TRP A C 1
ATOM 1197 O O . TRP A 1 160 ? 13.845 15.921 -13.874 1.00 93.56 160 TRP A O 1
ATOM 1207 N N . LEU A 1 161 ? 14.308 13.748 -14.225 1.00 92.50 161 LEU A N 1
ATOM 1208 C CA . LEU A 1 161 ? 13.168 13.218 -13.475 1.00 92.50 161 LEU A CA 1
ATOM 1209 C C . LEU A 1 161 ? 13.281 13.558 -11.987 1.00 92.50 161 LEU A C 1
ATOM 1211 O O . LEU A 1 161 ? 12.303 14.011 -11.393 1.00 92.50 161 LEU A O 1
ATOM 1215 N N . LYS A 1 162 ? 14.484 13.453 -11.415 1.00 88.31 162 LYS A N 1
ATOM 1216 C CA . LYS A 1 162 ? 14.737 13.798 -10.015 1.00 88.31 162 LYS A CA 1
ATOM 1217 C C . LYS A 1 162 ? 14.459 15.272 -9.725 1.00 88.31 162 LYS A C 1
ATOM 1219 O O . LYS A 1 162 ? 13.796 15.590 -8.745 1.00 88.31 162 LYS A O 1
ATOM 1224 N N . ASN A 1 163 ? 14.829 16.170 -10.640 1.00 87.81 163 ASN A N 1
ATOM 1225 C CA . ASN A 1 163 ? 14.475 17.595 -10.553 1.00 87.81 163 ASN A CA 1
ATOM 1226 C C . ASN A 1 163 ? 12.958 17.856 -10.627 1.00 87.81 163 ASN A C 1
ATOM 1228 O O . ASN A 1 163 ? 12.495 18.921 -10.228 1.00 87.81 163 ASN A O 1
ATOM 1232 N N . LYS A 1 164 ? 12.177 16.897 -11.135 1.00 87.44 164 LYS A N 1
ATOM 1233 C CA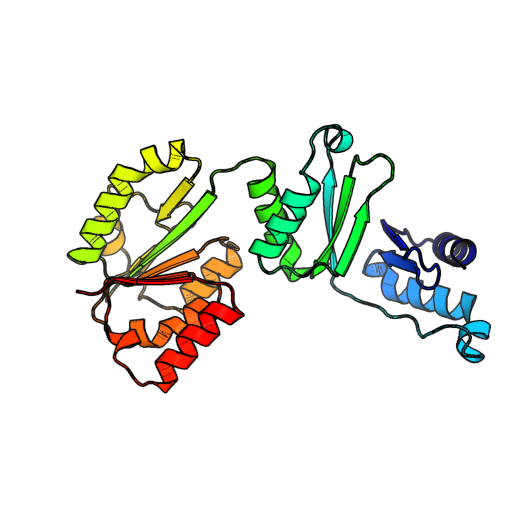 . LYS A 1 164 ? 10.708 16.916 -11.144 1.00 87.44 164 LYS A CA 1
ATOM 1234 C C . LYS A 1 164 ? 10.085 16.138 -9.982 1.00 87.44 164 LYS A C 1
ATOM 1236 O O . LYS A 1 164 ? 8.888 15.862 -10.023 1.00 87.44 164 LYS A O 1
ATOM 1241 N N . HIS A 1 165 ? 10.871 15.794 -8.962 1.00 84.44 165 HIS A N 1
ATOM 1242 C CA . HIS A 1 165 ? 10.452 14.962 -7.836 1.00 84.44 165 HIS A CA 1
ATOM 1243 C C . HIS A 1 165 ? 9.962 13.571 -8.250 1.00 84.44 165 HIS A C 1
ATOM 1245 O O . HIS A 1 165 ? 8.991 13.056 -7.695 1.00 84.44 165 HIS A O 1
ATOM 1251 N N . ILE A 1 166 ? 10.608 12.966 -9.249 1.00 89.19 166 ILE A N 1
ATOM 1252 C CA . ILE A 1 166 ? 10.360 11.591 -9.689 1.00 89.19 166 ILE A CA 1
ATOM 1253 C C . ILE A 1 166 ? 11.671 10.818 -9.569 1.00 89.19 166 ILE A C 1
ATOM 1255 O O . ILE A 1 166 ? 12.640 11.104 -10.271 1.00 89.19 166 ILE A O 1
ATOM 1259 N N . ASP A 1 167 ? 11.690 9.812 -8.704 1.00 88.19 167 ASP A N 1
ATOM 1260 C CA . ASP A 1 167 ? 12.843 8.939 -8.504 1.00 88.19 167 ASP A CA 1
ATOM 1261 C C . ASP A 1 167 ? 12.599 7.609 -9.215 1.00 88.19 167 ASP A C 1
ATOM 1263 O O . ASP A 1 167 ? 11.991 6.675 -8.688 1.00 88.19 167 ASP A O 1
ATOM 1267 N N . LEU A 1 168 ? 13.026 7.565 -10.477 1.00 92.06 168 LEU A N 1
ATOM 1268 C CA . LEU A 1 168 ? 12.898 6.396 -11.336 1.00 92.06 168 LEU A CA 1
ATOM 1269 C C . LEU A 1 168 ? 14.075 5.443 -11.090 1.00 92.06 168 LEU A C 1
ATOM 1271 O O . LEU A 1 168 ? 15.185 5.657 -11.592 1.00 92.06 168 LEU A O 1
ATOM 1275 N N . ARG A 1 169 ? 13.823 4.375 -10.332 1.00 91.62 169 ARG A N 1
ATOM 1276 C CA . ARG A 1 169 ? 14.835 3.390 -9.935 1.00 91.62 169 ARG A CA 1
ATOM 1277 C C . ARG A 1 169 ? 14.646 2.107 -10.717 1.00 91.62 169 ARG A C 1
ATOM 1279 O O . ARG A 1 169 ? 13.598 1.479 -10.633 1.00 91.62 169 ARG A O 1
ATOM 1286 N N . VAL A 1 170 ? 15.672 1.678 -11.444 1.00 94.56 170 VAL A N 1
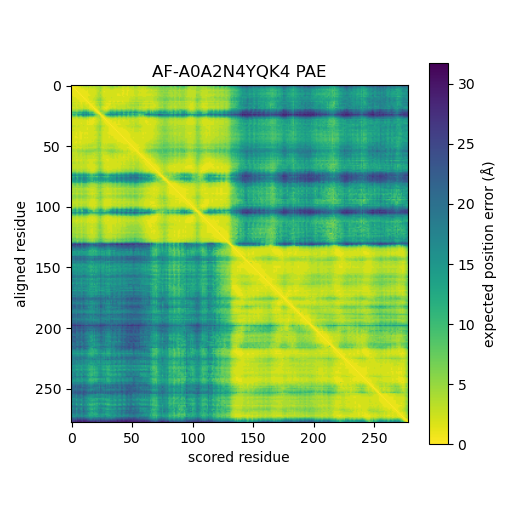ATOM 1287 C CA . VAL A 1 170 ? 15.668 0.347 -12.059 1.00 94.56 170 VAL A CA 1
ATOM 1288 C C . VAL A 1 170 ? 16.036 -0.664 -10.981 1.00 94.56 170 VAL A C 1
ATOM 1290 O O . VAL A 1 170 ? 17.201 -0.795 -10.625 1.00 94.56 170 VAL A O 1
ATOM 1293 N N . CYS A 1 171 ? 15.037 -1.338 -10.423 1.00 93.00 171 CYS A N 1
ATOM 1294 C CA . CYS A 1 171 ? 15.193 -2.299 -9.332 1.00 93.00 171 CYS A CA 1
ATOM 1295 C C . CYS A 1 171 ? 15.464 -3.719 -9.827 1.00 93.00 171 CYS A C 1
ATOM 1297 O O . CYS A 1 171 ? 15.935 -4.555 -9.056 1.00 93.00 171 CYS A O 1
ATOM 1299 N N . GLY A 1 172 ? 15.208 -4.003 -11.104 1.00 93.25 172 GLY A N 1
ATOM 1300 C CA . GLY A 1 172 ? 15.638 -5.257 -11.696 1.00 93.25 172 GLY A CA 1
ATOM 1301 C C . GLY A 1 172 ? 15.729 -5.233 -13.212 1.00 93.25 172 GLY A C 1
ATOM 1302 O O . GLY A 1 172 ? 14.996 -4.513 -13.889 1.00 93.25 172 GLY A O 1
ATOM 1303 N N . VAL A 1 173 ? 16.634 -6.053 -13.730 1.00 94.44 173 VAL A N 1
ATOM 1304 C CA . VAL A 1 173 ? 16.811 -6.321 -15.158 1.00 94.44 173 VAL A CA 1
ATOM 1305 C C . VAL A 1 173 ? 16.890 -7.821 -15.375 1.00 94.44 173 VAL A C 1
ATOM 1307 O O . VAL A 1 173 ? 17.590 -8.522 -14.647 1.00 94.44 173 VAL A O 1
ATOM 1310 N N . ALA A 1 174 ? 16.158 -8.315 -16.366 1.00 93.06 174 ALA A N 1
ATOM 1311 C CA . ALA A 1 174 ? 16.099 -9.733 -16.680 1.00 93.06 174 ALA A CA 1
ATOM 1312 C C . ALA A 1 174 ? 16.292 -9.999 -18.172 1.00 93.06 174 ALA A C 1
ATOM 1314 O O . ALA A 1 174 ? 15.800 -9.263 -19.033 1.00 93.06 174 ALA A O 1
ATOM 1315 N N . ASN A 1 175 ? 16.965 -11.102 -18.477 1.00 90.62 175 ASN A N 1
ATOM 1316 C CA . ASN A 1 175 ? 16.978 -11.728 -19.793 1.00 90.62 175 ASN A CA 1
ATOM 1317 C C . ASN A 1 175 ? 16.480 -13.184 -19.672 1.00 90.62 175 ASN A C 1
ATOM 1319 O O . ASN A 1 175 ? 15.924 -13.579 -18.648 1.00 90.62 175 ASN A O 1
ATOM 1323 N N . SER A 1 176 ? 16.636 -13.988 -20.724 1.00 85.56 176 SER A N 1
ATOM 1324 C CA . SER A 1 176 ? 16.186 -15.386 -20.725 1.00 85.56 176 SER A CA 1
ATOM 1325 C C . SER A 1 176 ? 16.985 -16.310 -19.795 1.00 85.56 176 SER A C 1
ATOM 1327 O O . SER A 1 176 ? 16.547 -17.429 -19.554 1.00 85.56 176 SER A O 1
ATOM 1329 N N . GLN A 1 177 ? 18.155 -15.882 -19.315 1.00 85.75 177 GLN A N 1
ATOM 1330 C CA . GLN A 1 177 ? 19.088 -16.693 -18.525 1.00 85.75 177 GLN A CA 1
ATOM 1331 C C . GLN A 1 177 ? 19.214 -16.212 -17.076 1.00 85.75 177 GLN A C 1
ATOM 1333 O O . GLN A 1 177 ? 19.396 -17.031 -16.179 1.00 85.75 177 GLN A O 1
ATOM 1338 N N . ALA A 1 178 ? 19.106 -14.905 -16.849 1.00 90.62 178 ALA A N 1
ATOM 1339 C CA . ALA A 1 178 ? 19.461 -14.272 -15.594 1.00 90.62 178 ALA A CA 1
ATOM 1340 C C . ALA A 1 178 ? 18.524 -13.111 -15.234 1.00 90.62 178 ALA A C 1
ATOM 1342 O O . ALA A 1 178 ? 17.991 -12.409 -16.098 1.00 90.62 178 ALA A O 1
ATOM 1343 N N . LEU A 1 179 ? 18.367 -12.904 -13.931 1.00 91.19 179 LEU A N 1
ATOM 1344 C CA . LEU A 1 179 ? 17.687 -11.797 -13.280 1.00 91.19 179 LEU A CA 1
ATOM 1345 C C . LEU A 1 179 ? 18.666 -11.151 -12.295 1.00 91.19 179 LEU A C 1
ATOM 1347 O O . LEU A 1 179 ? 19.170 -11.804 -11.384 1.00 91.19 179 LEU A O 1
ATOM 1351 N N . LEU A 1 180 ? 18.883 -9.852 -12.457 1.00 91.81 180 LEU A N 1
ATOM 1352 C CA . LEU A 1 180 ? 19.628 -9.013 -11.528 1.00 91.81 180 LEU A CA 1
ATOM 1353 C C . LEU A 1 180 ? 18.644 -8.092 -10.808 1.00 91.81 180 LEU A C 1
ATOM 1355 O O . LEU A 1 180 ? 17.829 -7.438 -11.458 1.00 91.81 180 LEU A O 1
ATOM 1359 N N . THR A 1 181 ? 18.720 -8.016 -9.479 1.00 90.94 181 THR A N 1
ATOM 1360 C CA . THR A 1 181 ? 17.829 -7.176 -8.661 1.00 90.94 181 THR A CA 1
ATOM 1361 C C . THR A 1 181 ? 18.593 -6.375 -7.620 1.00 90.94 181 THR A C 1
ATOM 1363 O O . THR A 1 181 ? 19.511 -6.896 -6.995 1.00 90.94 181 THR A O 1
ATOM 1366 N N . SER A 1 182 ? 18.163 -5.137 -7.379 1.00 88.12 182 SER A N 1
ATOM 1367 C CA . SER A 1 182 ? 18.634 -4.282 -6.288 1.00 88.12 182 SER A CA 1
ATOM 1368 C C . SER A 1 182 ? 17.483 -3.447 -5.736 1.00 88.12 182 SER A C 1
ATOM 1370 O O . SER A 1 182 ? 16.805 -2.728 -6.471 1.00 88.12 182 SER A O 1
ATOM 1372 N N . VAL A 1 183 ? 17.296 -3.495 -4.418 1.00 76.50 183 VAL A N 1
ATOM 1373 C CA . VAL A 1 183 ? 16.240 -2.756 -3.705 1.00 76.50 183 VAL A CA 1
ATOM 1374 C C . VAL A 1 183 ? 16.449 -1.243 -3.799 1.00 76.50 183 VAL A C 1
ATOM 1376 O O . VAL A 1 183 ? 15.492 -0.479 -3.903 1.00 76.50 183 VAL A O 1
ATOM 1379 N N . HIS A 1 184 ? 17.705 -0.799 -3.805 1.00 80.50 184 HIS A N 1
ATOM 1380 C CA . HIS A 1 184 ? 18.060 0.621 -3.876 1.00 80.50 184 HIS A CA 1
ATOM 1381 C C . HIS A 1 184 ? 18.211 1.136 -5.312 1.00 80.50 184 HIS A C 1
ATOM 1383 O O . HIS A 1 184 ? 18.536 2.303 -5.515 1.00 80.50 184 HIS A O 1
ATOM 1389 N N . GLY A 1 185 ? 17.931 0.287 -6.302 1.00 88.00 185 GLY A N 1
ATOM 1390 C CA . GLY A 1 185 ? 18.212 0.554 -7.703 1.00 88.00 185 GLY A CA 1
ATOM 1391 C C . GLY A 1 185 ? 19.571 -0.001 -8.124 1.00 88.00 185 GLY A C 1
ATOM 1392 O O . GLY A 1 185 ? 20.499 -0.147 -7.326 1.00 88.00 185 GLY A O 1
ATOM 1393 N N . LEU A 1 186 ? 19.658 -0.375 -9.392 1.00 91.75 186 LEU A N 1
ATOM 1394 C CA . LEU A 1 186 ? 20.870 -0.847 -10.040 1.00 91.75 186 LEU A CA 1
ATOM 1395 C C . LEU A 1 186 ? 21.720 0.331 -10.502 1.00 91.75 186 LEU A C 1
ATOM 1397 O O . LEU A 1 186 ? 21.197 1.373 -10.905 1.00 91.75 186 LEU A O 1
ATOM 1401 N N . ASN A 1 187 ? 23.037 0.137 -10.502 1.00 92.12 187 ASN A N 1
ATOM 1402 C CA . ASN A 1 187 ? 23.929 1.056 -11.184 1.00 92.12 187 ASN A CA 1
ATOM 1403 C C . ASN A 1 187 ? 23.796 0.843 -12.703 1.00 92.12 187 ASN A C 1
ATOM 1405 O O . ASN A 1 187 ? 24.167 -0.198 -13.244 1.00 92.12 187 ASN A O 1
ATOM 1409 N N . LEU A 1 188 ? 23.243 1.842 -13.392 1.00 92.19 188 LEU A N 1
ATOM 1410 C CA . LEU A 1 188 ? 23.017 1.797 -14.837 1.00 92.19 188 LEU A CA 1
ATOM 1411 C C . LEU A 1 188 ? 24.295 1.991 -15.665 1.00 92.19 188 LEU A C 1
ATOM 1413 O O . LEU A 1 188 ? 24.237 1.937 -16.891 1.00 92.19 188 LEU A O 1
ATOM 1417 N N . GLU A 1 189 ? 25.450 2.213 -15.042 1.00 91.12 189 GLU A N 1
ATOM 1418 C CA . GLU A 1 189 ? 26.731 2.236 -15.750 1.00 91.12 189 GLU A CA 1
ATOM 1419 C C . GLU A 1 189 ? 27.290 0.839 -16.010 1.00 91.12 189 GLU A C 1
ATOM 1421 O O . GLU A 1 189 ? 27.910 0.633 -17.047 1.00 91.12 189 GLU A O 1
ATOM 1426 N N . ASN A 1 190 ? 27.028 -0.121 -15.119 1.00 92.44 190 ASN A N 1
ATOM 1427 C CA . ASN A 1 190 ? 27.618 -1.463 -15.171 1.00 92.44 190 ASN A CA 1
ATOM 1428 C C . ASN A 1 190 ? 26.581 -2.598 -15.087 1.00 92.44 190 ASN A C 1
ATOM 1430 O O . ASN A 1 190 ? 26.933 -3.753 -14.843 1.00 92.44 190 ASN A O 1
ATOM 1434 N N . TRP A 1 191 ? 25.297 -2.297 -15.307 1.00 92.31 191 TRP A N 1
ATOM 1435 C CA . TRP A 1 191 ? 24.218 -3.287 -15.208 1.00 92.31 191 TRP A CA 1
ATOM 1436 C C . TRP A 1 191 ? 24.411 -4.484 -16.151 1.00 92.31 191 TRP A C 1
ATOM 1438 O O . TRP A 1 191 ? 24.000 -5.590 -15.810 1.00 92.31 191 TRP A O 1
ATOM 1448 N N . SER A 1 192 ? 25.018 -4.280 -17.326 1.00 89.94 192 SER A N 1
ATOM 1449 C CA . SER A 1 192 ? 25.226 -5.335 -18.323 1.00 89.94 192 SER A CA 1
ATOM 1450 C C . SER A 1 192 ? 26.250 -6.368 -17.861 1.00 89.94 192 SER A C 1
ATOM 1452 O O . SER A 1 192 ? 26.031 -7.564 -18.034 1.00 89.94 192 SER A O 1
ATOM 1454 N N . GLU A 1 193 ? 27.340 -5.910 -17.244 1.00 91.56 193 GLU A N 1
ATOM 1455 C CA . GLU A 1 193 ? 28.378 -6.769 -16.664 1.00 91.56 193 GLU A CA 1
ATOM 1456 C C . GLU A 1 193 ? 27.829 -7.507 -15.440 1.00 91.56 193 GLU A C 1
ATOM 1458 O O . GLU A 1 193 ? 27.894 -8.732 -15.371 1.00 91.56 193 GLU A O 1
ATOM 1463 N N . ALA A 1 194 ? 27.163 -6.782 -14.536 1.00 90.31 194 ALA A N 1
ATOM 1464 C CA . ALA A 1 194 ? 26.537 -7.369 -13.354 1.00 90.31 194 ALA A CA 1
ATOM 1465 C C . ALA A 1 194 ? 25.460 -8.415 -13.706 1.00 90.31 194 ALA A C 1
ATOM 1467 O O . ALA A 1 194 ? 25.292 -9.405 -12.995 1.00 90.31 194 ALA A O 1
ATOM 1468 N N . LEU A 1 195 ? 24.730 -8.228 -14.812 1.00 91.06 195 LEU A N 1
ATOM 1469 C CA . LEU A 1 195 ? 23.756 -9.209 -15.292 1.00 91.06 195 LEU A CA 1
ATOM 1470 C C . LEU A 1 195 ? 24.428 -10.449 -15.894 1.00 91.06 195 LEU A C 1
ATOM 1472 O O . LEU A 1 195 ? 23.878 -11.539 -15.769 1.00 91.06 195 LEU A O 1
ATOM 1476 N N . ALA A 1 196 ? 25.593 -10.307 -16.531 1.00 88.88 196 ALA A N 1
ATOM 1477 C CA . ALA A 1 196 ? 26.348 -11.443 -17.059 1.00 88.88 196 ALA A CA 1
ATOM 1478 C C . ALA A 1 196 ? 26.904 -12.341 -15.938 1.00 88.88 196 ALA A C 1
ATOM 1480 O O . ALA A 1 196 ? 27.037 -13.550 -16.121 1.00 88.88 196 ALA A O 1
ATOM 1481 N N . GLU A 1 197 ? 27.192 -11.763 -14.771 1.00 89.50 197 GLU A N 1
ATOM 1482 C CA . GLU A 1 197 ? 27.611 -12.504 -13.576 1.00 89.50 197 GLU A CA 1
ATOM 1483 C C . GLU A 1 197 ? 26.437 -13.111 -12.794 1.00 89.50 197 GLU A C 1
ATOM 1485 O O . GLU A 1 197 ? 26.617 -14.078 -12.044 1.00 89.50 197 GLU A O 1
ATOM 1490 N N . ALA A 1 198 ? 25.227 -12.574 -12.969 1.00 87.81 198 ALA A N 1
ATOM 1491 C CA . ALA A 1 198 ? 24.029 -13.094 -12.332 1.00 87.81 198 ALA A CA 1
ATOM 1492 C C . ALA A 1 198 ? 23.682 -14.488 -12.883 1.00 87.81 198 ALA A C 1
ATOM 1494 O O . ALA A 1 198 ? 23.618 -14.715 -14.088 1.00 87.81 198 ALA A O 1
ATOM 1495 N N . LYS A 1 199 ? 23.425 -15.442 -11.983 1.00 80.06 199 LYS A N 1
ATOM 1496 C CA . LYS A 1 199 ? 23.120 -16.846 -12.334 1.00 80.06 199 LYS A CA 1
ATOM 1497 C C . LYS A 1 199 ? 21.675 -17.242 -12.069 1.00 80.06 199 LYS A C 1
ATOM 1499 O O . LYS A 1 199 ? 21.290 -18.387 -12.286 1.00 80.06 199 LYS A O 1
ATOM 1504 N N . GLU A 1 200 ? 20.892 -16.327 -11.521 1.00 82.88 200 GLU A N 1
ATOM 1505 C CA . GLU A 1 200 ? 19.559 -16.644 -11.038 1.00 82.88 200 GLU A CA 1
ATOM 1506 C C . GLU A 1 200 ? 18.532 -16.450 -12.151 1.00 82.88 200 GLU A C 1
ATOM 1508 O O . GLU A 1 200 ? 18.462 -15.358 -12.709 1.00 82.88 200 GLU A O 1
ATOM 1513 N N . PRO A 1 201 ? 17.713 -17.462 -12.478 1.00 84.06 201 PRO A N 1
ATOM 1514 C CA . PRO A 1 201 ? 16.745 -17.344 -13.555 1.00 84.06 201 PRO A CA 1
ATOM 1515 C C . PRO A 1 201 ? 15.616 -16.379 -13.187 1.00 84.06 201 PRO A C 1
ATOM 1517 O O . PRO A 1 201 ? 15.243 -16.217 -12.021 1.00 84.06 201 PRO A O 1
ATOM 1520 N N . PHE A 1 202 ? 15.014 -15.779 -14.210 1.00 82.94 202 PHE A N 1
ATOM 1521 C CA . PHE A 1 202 ? 13.820 -14.964 -14.041 1.00 82.94 202 PHE A CA 1
ATOM 1522 C C . PHE A 1 202 ? 12.660 -15.780 -13.448 1.00 82.94 202 PHE A C 1
ATOM 1524 O O . PHE A 1 202 ? 12.286 -16.830 -13.972 1.00 82.94 202 PHE A O 1
ATOM 1531 N N . ASN A 1 203 ? 12.064 -15.276 -12.364 1.00 83.44 203 ASN A N 1
ATOM 1532 C CA . ASN A 1 203 ? 10.923 -15.900 -11.702 1.00 83.44 203 ASN A CA 1
ATOM 1533 C C . ASN A 1 203 ? 9.952 -14.839 -11.159 1.00 83.44 203 ASN A C 1
ATOM 1535 O O . ASN A 1 203 ? 10.312 -14.040 -10.290 1.00 83.44 203 ASN A O 1
ATOM 1539 N N . LEU A 1 204 ? 8.703 -14.870 -11.632 1.00 76.38 204 LEU A N 1
ATOM 1540 C CA . LEU A 1 204 ? 7.631 -13.969 -11.193 1.00 76.38 204 LEU A CA 1
ATOM 1541 C C . LEU A 1 204 ? 7.395 -14.036 -9.678 1.00 76.38 204 LEU A C 1
ATOM 1543 O O . LEU A 1 204 ? 7.329 -13.004 -9.013 1.00 76.38 204 LEU A O 1
ATOM 1547 N N . GLY A 1 205 ? 7.316 -15.245 -9.117 1.00 82.06 205 GLY A N 1
ATOM 1548 C CA . GLY A 1 205 ? 7.097 -15.453 -7.686 1.00 82.06 205 GLY A CA 1
ATOM 1549 C C . GLY A 1 205 ? 8.156 -14.765 -6.825 1.00 82.06 205 GLY A C 1
ATOM 1550 O O . GLY A 1 205 ? 7.842 -14.229 -5.763 1.00 82.06 205 GLY A O 1
ATOM 1551 N N . ARG A 1 206 ? 9.402 -14.704 -7.301 1.00 82.44 206 ARG A N 1
ATOM 1552 C CA . ARG A 1 206 ? 10.471 -13.966 -6.625 1.00 82.44 206 ARG A CA 1
ATOM 1553 C C . ARG A 1 206 ? 10.283 -12.452 -6.697 1.00 82.44 206 ARG A C 1
ATOM 1555 O O . ARG A 1 206 ? 10.460 -11.791 -5.680 1.00 82.44 206 ARG A O 1
ATOM 1562 N N . LEU A 1 207 ? 9.909 -11.905 -7.854 1.00 83.88 207 LEU A N 1
ATOM 1563 C CA . LEU A 1 207 ? 9.618 -10.472 -7.981 1.00 83.88 207 LEU A CA 1
ATOM 1564 C C . LEU A 1 207 ? 8.473 -10.049 -7.059 1.00 83.88 207 LEU A C 1
ATOM 1566 O O . LEU A 1 207 ? 8.573 -9.027 -6.386 1.00 83.88 207 LEU A O 1
ATOM 1570 N N . ILE A 1 208 ? 7.428 -10.874 -6.963 1.00 83.12 208 ILE A N 1
ATOM 1571 C CA . ILE A 1 208 ? 6.319 -10.656 -6.029 1.00 83.12 208 ILE A CA 1
ATOM 1572 C C . ILE A 1 208 ? 6.824 -10.663 -4.580 1.00 83.12 208 ILE A C 1
ATOM 1574 O O . ILE A 1 208 ? 6.464 -9.780 -3.804 1.00 83.12 208 ILE A O 1
ATOM 1578 N N . ARG A 1 209 ? 7.680 -11.627 -4.203 1.00 83.38 209 ARG A N 1
ATOM 1579 C CA . ARG A 1 209 ? 8.281 -11.675 -2.857 1.00 83.38 209 ARG A CA 1
ATOM 1580 C C . ARG A 1 209 ? 9.094 -10.423 -2.555 1.00 83.38 209 ARG A C 1
ATOM 1582 O O . ARG A 1 209 ? 8.890 -9.848 -1.498 1.00 83.38 209 ARG A O 1
ATOM 1589 N N . LEU A 1 210 ? 9.933 -9.968 -3.486 1.00 80.31 210 LEU A N 1
ATOM 1590 C CA . LEU A 1 210 ? 10.707 -8.734 -3.331 1.00 80.31 210 LEU A CA 1
ATOM 1591 C C . LEU A 1 210 ? 9.794 -7.518 -3.140 1.00 80.31 210 LEU A C 1
ATOM 1593 O O . LEU A 1 210 ? 10.025 -6.708 -2.245 1.00 80.31 210 LEU A O 1
ATOM 1597 N N . VAL A 1 211 ? 8.729 -7.403 -3.941 1.00 80.44 211 VAL A N 1
ATOM 1598 C CA . VAL A 1 211 ? 7.752 -6.319 -3.783 1.00 80.44 211 VAL A CA 1
ATOM 1599 C C . VAL A 1 211 ? 7.074 -6.377 -2.426 1.00 80.44 211 VAL A C 1
ATOM 1601 O O . VAL A 1 211 ? 6.913 -5.325 -1.826 1.00 80.44 211 VAL A O 1
ATOM 1604 N N . LYS A 1 212 ? 6.710 -7.559 -1.920 1.00 76.81 212 LYS A N 1
ATOM 1605 C CA . LYS A 1 212 ? 6.067 -7.708 -0.605 1.00 76.81 212 LYS A CA 1
ATOM 1606 C C . LYS A 1 212 ? 7.037 -7.452 0.549 1.00 76.81 212 LYS A C 1
ATOM 1608 O O . LYS A 1 212 ? 6.705 -6.703 1.454 1.00 76.81 212 LYS A O 1
ATOM 1613 N N . GLU A 1 213 ? 8.242 -8.009 0.495 1.00 75.94 213 GLU A N 1
ATOM 1614 C CA . GLU A 1 213 ? 9.266 -7.896 1.540 1.00 75.94 213 GLU A CA 1
ATOM 1615 C C . GLU A 1 213 ? 9.761 -6.455 1.702 1.00 75.94 213 GLU A C 1
ATOM 1617 O O . GLU A 1 213 ? 9.781 -5.905 2.803 1.00 75.94 213 GLU A O 1
ATOM 1622 N N . TYR A 1 214 ? 10.079 -5.793 0.590 1.00 70.31 214 TYR A N 1
ATOM 1623 C CA . TYR A 1 214 ? 10.510 -4.393 0.597 1.00 70.31 214 TYR A CA 1
ATOM 1624 C C . TYR A 1 214 ? 9.338 -3.415 0.481 1.00 70.31 214 TYR A C 1
ATOM 1626 O O . TYR A 1 214 ? 9.524 -2.201 0.587 1.00 70.31 214 TYR A O 1
ATOM 1634 N N . HIS A 1 215 ? 8.126 -3.961 0.338 1.00 68.94 215 HIS A N 1
ATOM 1635 C CA . HIS A 1 215 ? 6.848 -3.269 0.241 1.00 68.94 215 HIS A CA 1
ATOM 1636 C C . HIS A 1 215 ? 6.911 -2.111 -0.795 1.00 68.94 215 HIS A C 1
ATOM 1638 O O . HIS A 1 215 ? 6.581 -0.957 -0.512 1.00 68.94 215 HIS A O 1
ATOM 1644 N N . LEU A 1 216 ? 7.405 -2.395 -2.003 1.00 76.06 216 LEU A N 1
ATOM 1645 C CA . LEU A 1 216 ? 7.592 -1.388 -3.060 1.00 76.06 216 LEU A CA 1
ATOM 1646 C C . LEU A 1 216 ? 6.262 -0.723 -3.435 1.00 76.06 216 LEU A C 1
ATOM 1648 O O . LEU A 1 216 ? 5.210 -1.364 -3.418 1.00 76.06 216 LEU A O 1
ATOM 1652 N N . LEU A 1 217 ? 6.290 0.573 -3.745 1.00 73.50 217 LEU A N 1
ATOM 1653 C CA . LEU A 1 217 ? 5.065 1.381 -3.749 1.00 73.50 217 LEU A CA 1
ATOM 1654 C C . LEU A 1 217 ? 4.435 1.519 -5.127 1.00 73.50 217 LEU A C 1
ATOM 1656 O O . LEU A 1 217 ? 3.213 1.399 -5.267 1.00 73.50 217 LEU A O 1
ATOM 1660 N N . ASN A 1 218 ? 5.258 1.742 -6.148 1.00 82.06 218 ASN A N 1
ATOM 1661 C CA . ASN A 1 218 ? 4.806 1.832 -7.529 1.00 82.06 218 ASN A CA 1
ATOM 1662 C C . ASN A 1 218 ? 5.655 0.901 -8.408 1.00 82.06 218 ASN A C 1
ATOM 1664 O O . ASN A 1 218 ? 6.333 1.384 -9.318 1.00 82.06 218 ASN A O 1
ATOM 1668 N N . PRO A 1 219 ? 5.621 -0.427 -8.173 1.00 91.62 219 PRO A N 1
ATOM 1669 C CA . PRO A 1 219 ? 6.401 -1.346 -8.979 1.00 91.62 219 PRO A CA 1
ATOM 1670 C C . PRO A 1 219 ? 5.841 -1.395 -10.408 1.00 91.62 219 PRO A C 1
ATOM 1672 O O . PRO A 1 219 ? 4.637 -1.557 -10.625 1.00 91.62 219 PRO A O 1
ATOM 1675 N N . VAL A 1 220 ? 6.717 -1.237 -11.396 1.00 95.44 220 VAL A N 1
ATOM 1676 C CA . VAL A 1 220 ? 6.394 -1.236 -12.824 1.00 95.44 220 VAL A CA 1
ATOM 1677 C C . VAL A 1 220 ? 7.177 -2.343 -13.508 1.00 95.44 220 VAL A C 1
ATOM 1679 O O . VAL A 1 220 ? 8.404 -2.347 -13.489 1.00 95.44 220 VAL A O 1
ATOM 1682 N N . ILE A 1 221 ? 6.470 -3.257 -14.159 1.00 95.31 221 ILE A N 1
ATOM 1683 C CA . ILE A 1 221 ? 7.056 -4.231 -15.074 1.00 95.31 221 ILE A CA 1
ATOM 1684 C C . ILE A 1 221 ? 7.078 -3.622 -16.463 1.00 95.31 221 ILE A C 1
ATOM 1686 O O . ILE A 1 221 ? 6.042 -3.196 -16.978 1.00 95.31 221 ILE A O 1
ATOM 1690 N N . VAL A 1 222 ? 8.261 -3.606 -17.067 1.00 96.19 222 VAL A N 1
ATOM 1691 C CA . VAL A 1 222 ? 8.452 -3.229 -18.460 1.00 96.19 222 VAL A CA 1
ATOM 1692 C C . VAL A 1 222 ? 8.876 -4.461 -19.245 1.00 96.19 222 VAL A C 1
ATOM 1694 O O . VAL A 1 222 ? 10.029 -4.877 -19.159 1.00 96.19 222 VAL A O 1
ATOM 1697 N N . ASP A 1 223 ? 7.949 -5.063 -19.991 1.00 94.88 223 ASP A N 1
ATOM 1698 C CA . ASP A 1 223 ? 8.265 -6.210 -20.848 1.00 94.88 223 ASP A CA 1
ATOM 1699 C C . ASP A 1 223 ? 8.648 -5.744 -22.251 1.00 94.88 223 ASP A C 1
ATOM 1701 O O . ASP A 1 223 ? 7.785 -5.397 -23.058 1.00 94.88 223 ASP A O 1
ATOM 1705 N N . CYS A 1 224 ? 9.946 -5.775 -22.537 1.00 93.81 224 CYS A N 1
ATOM 1706 C CA . CYS A 1 224 ? 10.543 -5.528 -23.844 1.00 93.81 224 CYS A CA 1
ATOM 1707 C C . CYS A 1 224 ? 10.864 -6.828 -24.606 1.00 93.81 224 CYS A C 1
ATOM 1709 O O . CYS A 1 224 ? 11.630 -6.799 -25.573 1.00 93.81 224 CYS A O 1
ATOM 1711 N N . THR A 1 225 ? 10.332 -7.976 -24.178 1.00 91.06 225 THR A N 1
ATOM 1712 C CA . THR A 1 225 ? 10.515 -9.255 -24.871 1.00 91.06 225 THR A CA 1
ATOM 1713 C C . THR A 1 225 ? 9.496 -9.456 -25.995 1.00 91.06 225 THR A C 1
ATOM 1715 O O . THR A 1 225 ? 8.498 -8.752 -26.120 1.00 91.06 225 THR A O 1
ATOM 1718 N N . SER A 1 226 ? 9.738 -10.479 -26.814 1.00 88.88 226 SER A N 1
ATOM 1719 C CA . SER A 1 226 ? 8.743 -11.079 -27.706 1.00 88.88 226 SER A CA 1
ATOM 1720 C C . SER A 1 226 ? 8.194 -12.393 -27.131 1.00 88.88 226 SER A C 1
ATOM 1722 O O . SER A 1 226 ? 7.732 -13.257 -27.877 1.00 88.88 226 SER A O 1
ATOM 1724 N N . SER A 1 227 ? 8.273 -12.605 -25.813 1.00 90.00 227 SER A N 1
ATOM 1725 C CA . SER A 1 227 ? 7.894 -13.869 -25.177 1.00 90.00 227 SER A CA 1
ATOM 1726 C C . SER A 1 227 ? 6.384 -13.949 -24.954 1.00 90.00 227 SER A C 1
ATOM 1728 O O . SER A 1 227 ? 5.783 -13.020 -24.421 1.00 90.00 227 SER A O 1
ATOM 1730 N N . GLN A 1 228 ? 5.767 -15.073 -25.339 1.00 89.88 228 GLN A N 1
ATOM 1731 C CA . GLN A 1 228 ? 4.366 -15.343 -24.983 1.00 89.88 228 GLN A CA 1
ATOM 1732 C C . GLN A 1 228 ? 4.252 -15.661 -23.490 1.00 89.88 228 GLN A C 1
ATOM 1734 O O . GLN A 1 228 ? 3.382 -15.133 -22.818 1.00 89.88 228 GLN A O 1
ATOM 1739 N N . ALA A 1 229 ? 5.199 -16.433 -22.951 1.00 89.12 229 ALA A N 1
ATOM 1740 C CA . ALA A 1 229 ? 5.179 -16.843 -21.552 1.00 89.12 229 ALA A CA 1
ATOM 1741 C C . ALA A 1 229 ? 5.226 -15.654 -20.577 1.00 89.12 229 ALA A C 1
ATOM 1743 O O . ALA A 1 229 ? 4.640 -15.726 -19.503 1.00 89.12 229 ALA A O 1
ATOM 1744 N N . VAL A 1 230 ? 5.919 -14.563 -20.931 1.00 89.44 230 VAL A N 1
ATOM 1745 C CA . VAL A 1 230 ? 5.921 -13.326 -20.125 1.00 89.44 230 VAL A CA 1
ATOM 1746 C C . VAL A 1 230 ? 4.602 -12.571 -20.302 1.00 89.44 230 VAL A C 1
ATOM 1748 O O . VAL A 1 230 ? 4.011 -12.147 -19.311 1.00 89.44 230 VAL A O 1
ATOM 1751 N N . ALA A 1 231 ? 4.114 -12.467 -21.542 1.00 91.88 231 ALA A N 1
ATOM 1752 C CA . ALA A 1 231 ? 2.845 -11.819 -21.859 1.00 91.88 231 ALA A CA 1
ATOM 1753 C C . ALA A 1 231 ? 1.647 -12.468 -21.144 1.00 91.88 231 ALA A C 1
ATOM 1755 O O . ALA A 1 231 ? 0.782 -11.748 -20.658 1.00 91.88 231 ALA A O 1
ATOM 1756 N N . ASP A 1 232 ? 1.631 -13.798 -21.012 1.00 92.25 232 ASP A N 1
ATOM 1757 C CA . ASP A 1 232 ? 0.566 -14.550 -20.335 1.00 92.25 232 ASP A CA 1
ATOM 1758 C C . ASP A 1 232 ? 0.507 -14.270 -18.820 1.00 92.25 232 ASP A C 1
ATOM 1760 O O . ASP A 1 232 ? -0.539 -14.446 -18.192 1.00 92.25 232 ASP A O 1
ATOM 1764 N N . GLN A 1 233 ? 1.585 -13.743 -18.230 1.00 92.31 233 GLN A N 1
ATOM 1765 C CA . GLN A 1 233 ? 1.676 -13.422 -16.800 1.00 92.31 233 GLN A CA 1
ATOM 1766 C C . GLN A 1 233 ? 1.229 -11.991 -16.454 1.00 92.31 233 GLN A C 1
ATOM 1768 O O . GLN A 1 233 ? 1.195 -11.620 -15.280 1.00 92.31 233 GLN A O 1
ATOM 1773 N N . TYR A 1 234 ? 0.865 -11.154 -17.431 1.00 94.19 234 TYR A N 1
ATOM 1774 C CA . TYR A 1 234 ? 0.494 -9.752 -17.181 1.00 94.19 234 TYR A CA 1
ATOM 1775 C C . TYR A 1 234 ? -0.691 -9.586 -16.230 1.00 94.19 234 TYR A C 1
ATOM 1777 O O . TYR A 1 234 ? -0.681 -8.686 -15.388 1.00 94.19 234 TYR A O 1
ATOM 1785 N N . ALA A 1 235 ? -1.702 -10.450 -16.334 1.00 93.50 235 ALA A N 1
ATOM 1786 C CA . ALA A 1 235 ? -2.847 -10.411 -15.430 1.00 93.50 235 ALA A CA 1
ATOM 1787 C C . ALA A 1 235 ? -2.422 -10.664 -13.973 1.00 93.50 235 ALA A C 1
ATOM 1789 O O . ALA A 1 235 ? -2.936 -10.010 -13.066 1.00 93.50 235 ALA A O 1
ATOM 1790 N N . ASP A 1 236 ? -1.454 -11.555 -13.752 1.00 92.12 236 ASP A N 1
ATOM 1791 C CA . ASP A 1 236 ? -0.937 -11.869 -12.419 1.00 92.12 236 ASP A CA 1
ATOM 1792 C C . ASP A 1 236 ? -0.082 -10.730 -11.868 1.00 92.12 236 ASP A C 1
ATOM 1794 O O . ASP A 1 236 ? -0.284 -10.315 -10.729 1.00 92.12 236 ASP A O 1
ATOM 1798 N N . PHE A 1 237 ? 0.776 -10.125 -12.696 1.00 92.62 237 PHE A N 1
ATOM 1799 C CA . PHE A 1 237 ? 1.494 -8.902 -12.325 1.00 92.62 237 PHE A CA 1
ATOM 1800 C C . PHE A 1 237 ? 0.537 -7.794 -11.862 1.00 92.62 237 PHE A C 1
ATOM 1802 O O . PHE A 1 237 ? 0.738 -7.199 -10.804 1.00 92.62 237 PHE A O 1
ATOM 1809 N N . LEU A 1 238 ? -0.536 -7.540 -12.617 1.00 92.69 238 LEU A N 1
ATOM 1810 C CA . LEU A 1 238 ? -1.525 -6.517 -12.268 1.00 92.69 238 LEU A CA 1
ATOM 1811 C C . LEU A 1 238 ? -2.240 -6.830 -10.948 1.00 92.69 238 LEU A C 1
ATOM 1813 O O . LEU A 1 238 ? -2.468 -5.911 -10.158 1.00 92.69 238 LEU A O 1
ATOM 1817 N N . ARG A 1 239 ? -2.591 -8.098 -10.694 1.00 89.94 239 ARG A N 1
ATOM 1818 C CA . ARG A 1 239 ? -3.230 -8.534 -9.437 1.00 89.94 239 ARG A CA 1
ATOM 1819 C C . ARG A 1 239 ? -2.306 -8.388 -8.235 1.00 89.94 239 ARG A C 1
ATOM 1821 O O . ARG A 1 239 ? -2.759 -7.966 -7.179 1.00 89.94 239 ARG A O 1
ATOM 1828 N N . GLU A 1 240 ? -1.019 -8.665 -8.415 1.00 88.06 240 GLU A N 1
ATOM 1829 C CA . GLU A 1 240 ? 0.004 -8.546 -7.370 1.00 88.06 240 GLU A CA 1
ATOM 1830 C C . GLU A 1 240 ? 0.499 -7.101 -7.170 1.00 88.06 240 GLU A C 1
ATOM 1832 O O . GLU A 1 240 ? 1.421 -6.854 -6.396 1.00 88.06 240 GLU A O 1
ATOM 1837 N N . GLY A 1 241 ? -0.131 -6.126 -7.835 1.00 87.25 241 GLY A N 1
ATOM 1838 C CA . GLY A 1 241 ? 0.085 -4.701 -7.591 1.00 87.25 241 GLY A CA 1
ATOM 1839 C C . GLY A 1 241 ? 1.110 -4.030 -8.505 1.00 87.25 241 GLY A C 1
ATOM 1840 O O . GLY A 1 241 ? 1.436 -2.864 -8.281 1.00 87.25 241 GLY A O 1
ATOM 1841 N N . PHE A 1 242 ? 1.588 -4.705 -9.549 1.00 92.75 242 PHE A N 1
ATOM 1842 C CA . PHE A 1 242 ? 2.459 -4.089 -10.545 1.00 92.75 242 PHE A CA 1
ATOM 1843 C C . PHE A 1 242 ? 1.658 -3.280 -11.564 1.00 92.75 242 PHE A C 1
ATOM 1845 O O . PHE A 1 242 ? 0.560 -3.654 -11.973 1.00 92.75 242 PHE A O 1
ATOM 1852 N N . HIS A 1 243 ? 2.237 -2.181 -12.035 1.00 94.56 243 HIS A N 1
ATOM 1853 C CA . HIS A 1 243 ? 1.875 -1.613 -13.330 1.00 94.56 243 HIS A CA 1
ATOM 1854 C C . HIS A 1 243 ? 2.585 -2.402 -14.432 1.00 94.56 243 HIS A C 1
ATOM 1856 O O . HIS A 1 243 ? 3.705 -2.863 -14.231 1.00 94.56 243 HIS A O 1
ATOM 1862 N N . VAL A 1 244 ? 1.963 -2.534 -15.601 1.00 95.81 244 VAL A N 1
ATOM 1863 C CA . VAL A 1 244 ? 2.556 -3.219 -16.755 1.00 95.81 244 VAL A CA 1
ATOM 1864 C C . VAL A 1 244 ? 2.673 -2.231 -17.908 1.00 95.81 244 VAL A C 1
ATOM 1866 O O . VAL A 1 244 ? 1.687 -1.599 -18.292 1.00 95.81 244 VAL A O 1
ATOM 1869 N N . VAL A 1 245 ? 3.881 -2.096 -18.450 1.00 95.88 245 VAL A N 1
ATOM 1870 C CA . VAL A 1 245 ? 4.204 -1.292 -19.632 1.00 95.88 245 VAL A CA 1
ATOM 1871 C C . VAL A 1 245 ? 4.876 -2.198 -20.653 1.00 95.88 245 VAL A C 1
ATOM 1873 O O . VAL A 1 245 ? 5.802 -2.927 -20.308 1.00 95.88 245 VAL A O 1
ATOM 1876 N N . THR A 1 246 ? 4.430 -2.203 -21.907 1.00 94.56 246 THR A N 1
ATOM 1877 C CA . THR A 1 246 ? 4.997 -3.154 -22.870 1.00 94.56 246 THR A CA 1
ATOM 1878 C C . THR A 1 246 ? 4.845 -2.752 -24.341 1.00 94.56 246 THR A C 1
ATOM 1880 O O . THR A 1 246 ? 3.749 -2.383 -24.764 1.00 94.56 246 THR A O 1
ATOM 1883 N N . PRO A 1 247 ? 5.910 -2.875 -25.156 1.00 90.69 247 PRO A N 1
ATOM 1884 C CA . PRO A 1 247 ? 5.805 -2.936 -26.616 1.00 90.69 247 PRO A CA 1
ATOM 1885 C C . PRO A 1 247 ? 5.460 -4.335 -27.174 1.00 90.69 247 PRO A C 1
ATOM 1887 O O . PRO A 1 247 ? 5.411 -4.525 -28.390 1.00 90.69 247 PRO A O 1
ATOM 1890 N N . ASN A 1 248 ? 5.232 -5.343 -26.327 1.00 89.12 248 ASN A N 1
ATOM 1891 C CA . ASN A 1 248 ? 4.912 -6.708 -26.743 1.00 89.12 248 ASN A CA 1
ATOM 1892 C C . ASN A 1 248 ? 3.428 -6.837 -27.139 1.00 89.12 248 ASN A C 1
ATOM 1894 O O . ASN A 1 248 ? 2.519 -6.682 -26.321 1.00 89.12 248 ASN A O 1
ATOM 1898 N N . LYS A 1 249 ? 3.173 -7.188 -28.405 1.00 87.69 249 LYS A N 1
ATOM 1899 C CA . LYS A 1 249 ? 1.818 -7.351 -28.970 1.00 87.69 249 LYS A CA 1
ATOM 1900 C C . LYS A 1 249 ? 1.080 -8.599 -28.497 1.00 87.69 249 LYS A C 1
ATOM 1902 O O . LYS A 1 249 ? -0.141 -8.674 -28.645 1.00 87.69 249 LYS A O 1
ATOM 1907 N N . LYS A 1 250 ? 1.797 -9.591 -27.968 1.00 88.44 250 LYS A N 1
ATOM 1908 C CA . LYS A 1 250 ? 1.272 -10.945 -27.743 1.00 88.44 250 LYS A CA 1
ATOM 1909 C C . LYS A 1 250 ? 0.095 -10.997 -26.776 1.00 88.44 250 LYS A C 1
ATOM 1911 O O . LYS A 1 250 ? -0.878 -11.689 -27.046 1.00 88.44 250 LYS A O 1
ATOM 1916 N N . ALA A 1 251 ? 0.130 -10.205 -25.706 1.00 86.38 251 ALA A N 1
ATOM 1917 C CA . ALA A 1 251 ? -0.977 -10.134 -24.753 1.00 86.38 251 ALA A CA 1
ATOM 1918 C C . ALA A 1 251 ? -2.270 -9.591 -25.391 1.00 86.38 251 ALA A C 1
ATOM 1920 O O . ALA A 1 251 ? -3.347 -10.132 -25.167 1.00 86.38 251 ALA A O 1
ATOM 1921 N N . ASN A 1 252 ? -2.162 -8.547 -26.222 1.00 85.69 252 ASN A N 1
ATOM 1922 C CA . ASN A 1 252 ? -3.311 -7.902 -26.870 1.00 85.69 252 ASN A CA 1
ATOM 1923 C C . ASN A 1 252 ? -3.857 -8.679 -28.079 1.00 85.69 252 ASN A C 1
ATOM 1925 O O . ASN A 1 252 ? -4.963 -8.398 -28.527 1.00 85.69 252 ASN A O 1
ATOM 1929 N N . THR A 1 253 ? -3.080 -9.619 -28.618 1.00 86.44 253 THR A N 1
ATOM 1930 C CA . THR A 1 253 ? -3.437 -10.437 -29.793 1.00 86.44 253 THR A CA 1
ATOM 1931 C C . THR A 1 253 ? -3.729 -11.897 -29.438 1.00 86.44 253 THR A C 1
ATOM 1933 O O . THR A 1 253 ? -3.911 -12.720 -30.331 1.00 86.44 253 THR A O 1
ATOM 1936 N N . SER A 1 254 ? -3.779 -12.215 -28.140 1.00 88.12 254 SER A N 1
ATOM 1937 C CA . SER A 1 254 ? -4.196 -13.519 -27.622 1.00 88.12 254 SER A CA 1
ATOM 1938 C C . SER A 1 254 ? -5.728 -13.667 -27.695 1.00 88.12 254 SER A C 1
ATOM 1940 O O . SER A 1 254 ? -6.397 -13.027 -28.509 1.00 88.12 254 SER A O 1
ATOM 1942 N N . SER A 1 255 ? -6.318 -14.519 -26.859 1.00 92.06 255 SER A N 1
ATOM 1943 C CA . SER A 1 255 ? -7.769 -14.692 -26.805 1.00 92.06 255 SER A CA 1
ATOM 1944 C C . SER A 1 255 ? -8.493 -13.443 -26.285 1.00 92.06 255 SER A C 1
ATOM 1946 O O . SER A 1 255 ? -7.982 -12.690 -25.448 1.00 92.06 255 SER A O 1
ATOM 1948 N N . LEU A 1 256 ? -9.737 -13.259 -26.742 1.00 90.94 256 LEU A N 1
ATOM 1949 C CA . LEU A 1 256 ? -10.627 -12.211 -26.234 1.00 90.94 256 LEU A CA 1
ATOM 1950 C C . LEU A 1 256 ? -10.862 -12.361 -24.719 1.00 90.94 256 LEU A C 1
ATOM 1952 O O . LEU A 1 256 ? -10.906 -11.366 -23.996 1.00 90.94 256 LEU A O 1
ATOM 1956 N N . ASP A 1 257 ? -10.926 -13.600 -24.228 1.00 93.12 257 ASP A N 1
ATOM 1957 C CA . ASP A 1 257 ? -11.052 -13.902 -22.800 1.00 93.12 257 ASP A CA 1
ATOM 1958 C C . ASP A 1 257 ? -9.860 -13.368 -22.000 1.00 93.12 257 ASP A C 1
ATOM 1960 O O . ASP A 1 257 ? -10.041 -12.711 -20.972 1.00 93.12 257 ASP A O 1
ATOM 1964 N N . TYR A 1 258 ? -8.635 -13.587 -22.491 1.00 92.62 258 TYR A N 1
ATOM 1965 C CA . TYR A 1 258 ? -7.430 -13.085 -21.835 1.00 92.62 258 TYR A CA 1
ATOM 1966 C C . TYR A 1 258 ? -7.376 -11.554 -21.850 1.00 92.62 258 TYR A C 1
ATOM 1968 O O . TYR A 1 258 ? -7.044 -10.921 -20.845 1.00 92.62 258 TYR A O 1
ATOM 1976 N N . TYR A 1 259 ? -7.789 -10.933 -22.956 1.00 91.50 259 TYR A N 1
ATOM 1977 C CA . TYR A 1 259 ? -7.912 -9.480 -23.039 1.00 91.50 259 TYR A CA 1
ATOM 1978 C C . TYR A 1 259 ? -8.869 -8.919 -21.973 1.00 91.50 259 TYR A C 1
ATOM 1980 O O . TYR A 1 259 ? -8.525 -7.972 -21.257 1.00 91.50 259 TYR A O 1
ATOM 1988 N N . HIS A 1 260 ? -10.054 -9.517 -21.814 1.00 92.69 260 HIS A N 1
ATOM 1989 C CA . HIS A 1 260 ? -10.994 -9.119 -20.765 1.00 92.69 260 HIS A CA 1
ATOM 1990 C C . HIS A 1 260 ? -10.419 -9.342 -19.367 1.00 92.69 260 HIS A C 1
ATOM 1992 O O . HIS A 1 260 ? -10.551 -8.469 -18.506 1.00 92.69 260 HIS A O 1
ATOM 1998 N N . GLN A 1 261 ? -9.721 -10.458 -19.156 1.00 94.25 261 GLN A N 1
ATOM 1999 C CA . GLN A 1 261 ? -9.047 -10.757 -17.898 1.00 94.25 261 GLN A CA 1
ATOM 2000 C C . GLN A 1 261 ? -8.014 -9.679 -17.530 1.00 94.25 261 GLN A C 1
ATOM 2002 O O . GLN A 1 261 ? -7.977 -9.242 -16.378 1.00 94.25 261 GLN A O 1
ATOM 2007 N N . LEU A 1 262 ? -7.222 -9.200 -18.495 1.00 92.88 262 LEU A N 1
ATOM 2008 C CA . LEU A 1 262 ? -6.247 -8.123 -18.298 1.00 92.88 262 LEU A CA 1
ATOM 2009 C C . LEU A 1 262 ? -6.904 -6.798 -17.929 1.00 92.88 262 LEU A C 1
ATOM 2011 O O . LEU A 1 262 ? -6.486 -6.134 -16.977 1.00 92.88 262 LEU A O 1
ATOM 201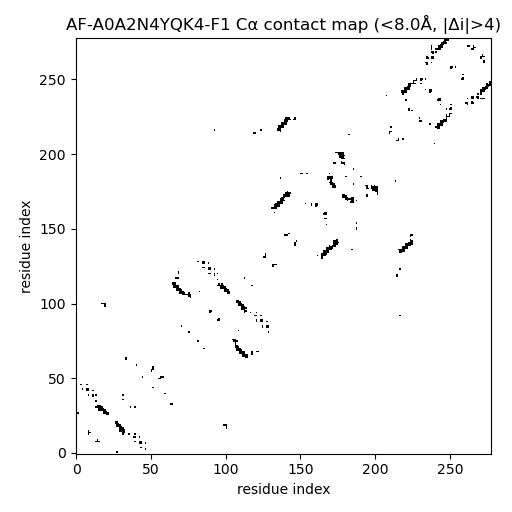5 N N . ARG A 1 263 ? -7.944 -6.405 -18.674 1.00 93.00 263 ARG A N 1
ATOM 2016 C CA . ARG A 1 263 ? -8.673 -5.156 -18.413 1.00 93.00 263 ARG A CA 1
ATOM 2017 C C . ARG A 1 263 ? -9.337 -5.185 -17.044 1.00 93.00 263 ARG A C 1
ATOM 2019 O O . ARG A 1 263 ? -9.226 -4.212 -16.298 1.00 93.00 263 ARG A O 1
ATOM 2026 N N . HIS A 1 264 ? -9.950 -6.314 -16.696 1.00 93.75 264 HIS A N 1
ATOM 2027 C CA . HIS A 1 264 ? -10.533 -6.515 -15.381 1.00 93.75 264 HIS A CA 1
ATOM 2028 C C . HIS A 1 264 ? -9.462 -6.408 -14.294 1.00 93.75 264 HIS A C 1
ATOM 2030 O O . HIS A 1 264 ? -9.618 -5.588 -13.393 1.00 93.75 264 HIS A O 1
ATOM 2036 N N . ALA A 1 265 ? -8.351 -7.147 -14.415 1.00 93.19 265 ALA A N 1
ATOM 2037 C CA . ALA A 1 265 ? -7.261 -7.135 -13.439 1.00 93.19 265 ALA A CA 1
ATOM 2038 C C . ALA A 1 265 ? -6.720 -5.719 -13.196 1.00 93.19 265 ALA A C 1
ATOM 2040 O O . ALA A 1 265 ? -6.641 -5.298 -12.044 1.00 93.19 265 ALA A O 1
ATOM 2041 N N . ALA A 1 266 ? -6.436 -4.961 -14.262 1.00 91.94 266 ALA A N 1
ATOM 2042 C CA . ALA A 1 266 ? -5.978 -3.575 -14.163 1.00 91.94 266 ALA A CA 1
ATOM 2043 C C . ALA A 1 266 ? -6.986 -2.678 -13.423 1.00 91.94 266 ALA A C 1
ATOM 2045 O O . ALA A 1 266 ? -6.608 -1.909 -12.539 1.00 91.94 266 ALA A O 1
ATOM 2046 N N . SER A 1 267 ? -8.278 -2.795 -13.751 1.00 90.25 267 SER A N 1
ATOM 2047 C CA . SER A 1 267 ? -9.321 -1.985 -13.115 1.00 90.25 267 SER A CA 1
ATOM 2048 C C . SER A 1 267 ? -9.537 -2.349 -11.642 1.00 90.25 267 SER A C 1
ATOM 2050 O O . SER A 1 267 ? -9.612 -1.454 -10.799 1.00 90.25 267 SER A O 1
ATOM 2052 N N . SER A 1 268 ? -9.556 -3.646 -11.310 1.00 89.62 268 SER A N 1
ATOM 2053 C CA . SER A 1 268 ? -9.805 -4.132 -9.952 1.00 89.62 268 SER A CA 1
ATOM 2054 C C . SER A 1 268 ? -8.645 -3.829 -9.009 1.00 89.62 268 SER A C 1
ATOM 2056 O O . SER A 1 268 ? -8.876 -3.498 -7.851 1.00 89.62 268 SER A O 1
ATOM 2058 N N . SER A 1 269 ? -7.400 -3.896 -9.496 1.00 86.00 269 SER A N 1
ATOM 2059 C CA . SER A 1 269 ? -6.214 -3.593 -8.686 1.00 86.00 269 SER A CA 1
ATOM 2060 C C . SER A 1 269 ? -5.811 -2.116 -8.719 1.00 86.00 269 SER A C 1
ATOM 2062 O O . SER A 1 269 ? -4.828 -1.733 -8.081 1.00 86.00 269 SER A O 1
ATOM 2064 N N . ARG A 1 270 ? -6.551 -1.273 -9.460 1.00 86.94 270 ARG A N 1
ATOM 2065 C CA . ARG A 1 270 ? -6.225 0.143 -9.718 1.00 86.94 270 ARG A CA 1
ATOM 2066 C C . ARG A 1 270 ? -4.813 0.327 -10.293 1.00 86.94 270 ARG A C 1
ATOM 2068 O O . ARG A 1 270 ? -4.157 1.344 -10.054 1.00 86.94 270 ARG A O 1
ATOM 2075 N N . ARG A 1 271 ? -4.339 -0.652 -11.066 1.00 90.81 271 ARG A N 1
ATOM 2076 C CA . ARG A 1 271 ? -3.048 -0.607 -11.760 1.00 90.81 271 ARG A CA 1
ATOM 2077 C C . ARG A 1 271 ? -3.233 -0.259 -13.226 1.00 90.81 271 ARG A C 1
ATOM 2079 O O . ARG A 1 271 ? -4.323 -0.300 -13.787 1.00 90.81 271 ARG A O 1
ATOM 2086 N N . LYS A 1 272 ? -2.136 0.165 -13.845 1.00 93.19 272 LYS A N 1
ATOM 2087 C CA . LYS A 1 272 ? -2.136 0.627 -15.234 1.00 93.19 272 LYS A CA 1
ATOM 2088 C C . LYS A 1 272 ? -1.536 -0.456 -16.109 1.00 93.19 272 LYS A C 1
ATOM 2090 O O . LYS A 1 272 ? -0.450 -0.941 -15.809 1.00 93.19 272 LYS A O 1
ATOM 2095 N N . PHE A 1 273 ? -2.242 -0.772 -17.186 1.00 94.31 273 PHE A N 1
ATOM 2096 C CA . P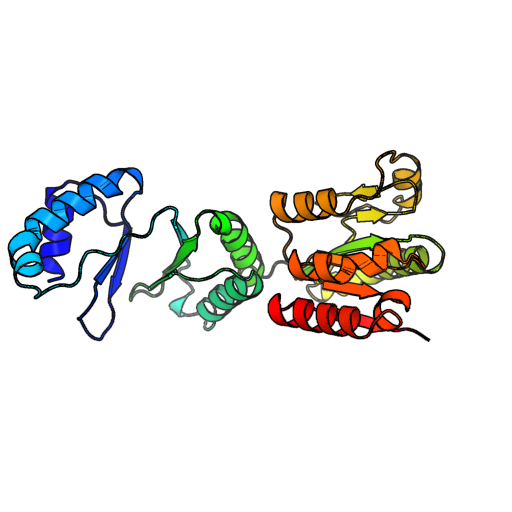HE A 1 273 ? -1.722 -1.529 -18.312 1.00 94.31 273 PHE A CA 1
ATOM 2097 C C . PHE A 1 273 ? -1.558 -0.563 -19.485 1.00 94.31 273 PHE A C 1
ATOM 2099 O O . PHE A 1 273 ? -2.553 -0.058 -20.011 1.00 94.31 273 PHE A O 1
ATOM 2106 N N . LEU A 1 274 ? -0.310 -0.259 -19.833 1.00 93.50 274 LEU A N 1
ATOM 2107 C CA . LEU A 1 274 ? 0.055 0.629 -20.931 1.00 93.50 274 LEU A CA 1
ATOM 2108 C C . LEU A 1 274 ? 0.796 -0.181 -21.989 1.00 93.50 274 LEU A C 1
ATOM 2110 O O . LEU A 1 274 ? 1.693 -0.961 -21.678 1.00 93.50 274 LEU A O 1
ATOM 2114 N N . TYR A 1 275 ? 0.430 0.012 -23.244 1.00 89.44 275 TYR A N 1
ATOM 2115 C CA . TYR A 1 275 ? 1.099 -0.628 -24.362 1.00 89.44 275 TYR A CA 1
ATOM 2116 C C . TYR A 1 275 ? 1.174 0.347 -25.522 1.00 89.44 275 TYR A C 1
ATOM 2118 O O . TYR A 1 275 ? 0.261 1.149 -25.722 1.00 89.44 275 TYR A O 1
ATOM 2126 N N . ASP A 1 276 ? 2.264 0.260 -26.267 1.00 78.62 276 ASP A N 1
ATOM 2127 C CA . ASP A 1 276 ? 2.424 0.967 -27.526 1.00 78.62 276 ASP A CA 1
ATOM 2128 C C . ASP A 1 276 ? 3.104 0.017 -28.501 1.00 78.62 276 ASP A C 1
ATOM 2130 O O . ASP A 1 276 ? 4.219 -0.452 -28.264 1.00 78.62 276 ASP A O 1
ATOM 2134 N N . THR A 1 277 ? 2.370 -0.369 -29.537 1.00 66.00 277 THR A N 1
ATOM 2135 C CA . THR A 1 277 ? 2.791 -1.423 -30.449 1.00 66.00 277 THR A CA 1
ATOM 2136 C C . THR A 1 277 ? 2.516 -0.996 -31.884 1.00 66.00 277 THR A C 1
ATOM 2138 O O . THR A 1 277 ? 1.355 -0.974 -32.290 1.00 66.00 277 THR A O 1
ATOM 2141 N N . ASN A 1 278 ? 3.576 -0.704 -32.643 1.00 51.25 278 ASN A N 1
ATOM 2142 C CA . ASN A 1 278 ? 3.530 -0.506 -34.100 1.00 51.25 278 ASN A CA 1
ATOM 2143 C C . ASN A 1 278 ? 3.327 -1.831 -34.801 1.00 51.25 278 ASN A C 1
ATOM 2145 O O . ASN A 1 278 ? 4.216 -2.694 -34.628 1.00 51.25 278 ASN A O 1
#

Sequence (278 aa):
MAARVFATMSRAGISVVLITQSSSEYSISFCVPQSDCARAKRAMEDEFYLELKEGLLEPLAIMERLAIISVVGDGMRTLRGISAKFFAALARANINIVAIAQGSSERSISVVVSNDDATTGVRVTHQMLFNTDQVIEVFVIGVGGVGGALLEQIKRQQGWLKNKHIDLRVCGVANSQALLTSVHGLNLENWSEALAEAKEPFNLGRLIRLVKEYHLLNPVIVDCTSSQAVADQYADFLREGFHVVTPNKKANTSSLDYYHQLRHAASSSRRKFLYDTN

Radius of gyration: 24.52 Å; Cα contacts (8 Å, |Δi|>4): 419; chains: 1; bounding box: 61×43×71 Å

pLDDT: mean 88.49, std 8.1, range [51.25, 97.0]

Solvent-accessible surface area (backbone atoms only — not comparable to full-atom values): 15480 Å² total; per-residue (Å²): 110,68,71,59,55,54,51,45,34,52,76,71,72,47,66,75,78,46,64,37,67,52,92,82,71,82,50,80,47,72,41,60,57,77,90,44,46,75,56,52,51,50,52,50,51,64,75,42,41,66,42,48,73,73,63,77,40,79,80,88,85,84,83,78,71,62,30,78,53,70,52,74,40,89,55,47,71,74,44,82,59,54,67,58,43,43,54,49,25,30,52,71,69,72,52,65,76,77,45,66,36,67,53,95,78,38,37,39,43,36,36,29,29,48,42,89,45,42,69,50,44,52,51,39,31,49,35,59,72,70,67,46,46,52,58,34,38,31,32,39,34,24,58,51,78,63,29,42,52,47,51,53,50,47,60,72,40,39,66,62,35,43,77,68,45,28,38,72,30,48,28,27,46,24,46,98,63,15,35,36,75,30,94,89,33,54,62,81,89,50,47,69,61,56,35,70,72,32,77,43,60,67,52,69,73,56,55,52,47,50,37,61,76,71,46,58,82,43,34,30,40,34,41,45,42,89,51,59,76,63,39,73,42,48,40,56,43,16,62,75,57,22,26,40,38,30,58,44,57,54,44,83,69,51,55,71,67,56,42,51,48,38,54,48,26,18,62,77,52,73,32,52,79,47,72,62,70,134

Secondary structure (DSSP, 8-state):
-HHHHHHHHHHTT----EEEE-TTSS-EEEE--GGGHHHHHHHHHHHTHHHHHTTSSPPPP---SEEEEEEE-TTTTTSTTHHHHHHHHHHHTTPPP-EEEE-TT-SEEEEEEEGGGHHHHHHHHHHHHTT--EEEEEEEE-TTHHHHHHHHHHHHHHHHHHHTTEEEEEEEEE-SS-EEE-TT---TTTHHHHHHH--PPP-HHHHHHHHHHTT-SSEEEEE-S--HHHHTTHHHHHHTT-EEEE---TTTTS-HHHHHHHHHHHHHTT--EEE---